Protein AF-A0A7J6Q2I8-F1 (afdb_monomer)

Secondary structure (DSSP, 8-state):
-EEEEEGGG--HHHHHHHHHHHHHHS-BTT---SS--HHHHHHHHHHHHHH---HHHHHH--HHHHHTTT--BSTT-EEEEEE-TT-EEEEEEE--SHHHHHHHHHHHHHHHHHHHTS-GGGT----TTSHHHHHHHHHHHHHHHHHHHHHHHHHHHHHHHHHHHHS----GGG-----SEEEEEEEEEEE-TTT--EEEEEEEEEEESEEE--TT-EEEEE--TTT-EEEEEE---TTTTTEEE-SS-BSS-HHHHHHH--HHHHHHHTTTSB--GGGHHHHGGGSGGGB--HHHHHHTTTTTEEEEEEEEEEEEEE--

pLDDT: mean 95.31, std 2.9, range [80.12, 98.44]

InterPro domains:
  IPR001233 RNA-splicing ligase, RtcB [PF01139] (60-319)
  IPR036025 tRNA-splicing ligase RtcB-like superfamily [G3DSA:3.90.1860.10] (9-320)
  IPR036025 tRNA-splicing ligase RtcB-like superfamily [SSF103365] (14-319)
  IPR052915 RNA-splicing ligase RtcB-like [PTHR43749] (60-319)

Radius of gyration: 20.5 Å; Cα contacts (8 Å, |Δi|>4): 616; chains: 1; bounding box: 48×42×61 Å

Structure (mmCIF, N/CA/C/O backbone):
data_AF-A0A7J6Q2I8-F1
#
_entry.id   AF-A0A7J6Q2I8-F1
#
loop_
_atom_site.group_PDB
_atom_site.id
_atom_site.type_symbol
_atom_site.label_atom_id
_atom_site.label_alt_id
_atom_site.label_comp_id
_atom_site.label_asym_id
_atom_site.label_entity_id
_atom_site.label_seq_id
_atom_site.pdbx_PDB_ins_code
_atom_site.Cartn_x
_atom_site.Cartn_y
_atom_site.Cartn_z
_atom_site.occupancy
_atom_site.B_iso_or_equiv
_atom_site.auth_seq_id
_atom_site.auth_comp_id
_atom_site.auth_asym_id
_atom_site.auth_atom_id
_atom_site.pdbx_PDB_model_num
ATOM 1 N N . GLN A 1 1 ? -7.692 -11.257 10.231 1.00 93.88 1 GLN A N 1
ATOM 2 C CA . GLN A 1 1 ? -8.842 -11.285 11.157 1.00 93.88 1 GLN A CA 1
ATOM 3 C C . GLN A 1 1 ? -8.380 -11.305 12.610 1.00 93.88 1 GLN A C 1
ATOM 5 O O . GLN A 1 1 ? -7.272 -11.757 12.880 1.00 93.88 1 GLN A O 1
ATOM 10 N N . VAL A 1 2 ? -9.211 -10.818 13.537 1.00 95.31 2 VAL A N 1
ATOM 11 C CA . VAL A 1 2 ? -9.017 -10.873 14.997 1.00 95.31 2 VAL A CA 1
ATOM 12 C C . VAL A 1 2 ? -10.061 -11.815 15.603 1.00 95.31 2 VAL A C 1
ATOM 14 O O . VAL A 1 2 ? -11.178 -11.376 15.885 1.00 95.31 2 VAL A O 1
ATOM 17 N N . PRO A 1 3 ? -9.737 -13.110 15.793 1.00 93.56 3 PRO A N 1
ATOM 18 C CA . PRO A 1 3 ? -10.702 -14.096 16.261 1.00 93.56 3 PRO A CA 1
ATOM 19 C C . PRO A 1 3 ? -11.383 -13.700 17.572 1.00 93.56 3 PRO A C 1
ATOM 21 O O . PRO A 1 3 ? -10.761 -13.196 18.511 1.00 93.56 3 PRO A O 1
ATOM 24 N N . GLY A 1 4 ? -12.692 -13.940 17.630 1.00 90.38 4 GLY A N 1
ATOM 25 C CA . GLY A 1 4 ? -13.530 -13.638 18.786 1.00 90.38 4 GLY A CA 1
ATOM 26 C C . GLY A 1 4 ? -13.845 -12.154 18.978 1.00 90.38 4 GLY A C 1
ATOM 27 O O . GLY A 1 4 ? -14.585 -11.832 19.906 1.00 90.38 4 GLY A O 1
ATOM 28 N N . LEU A 1 5 ? -13.307 -11.237 18.168 1.00 93.56 5 LEU A N 1
ATOM 29 C CA . LEU A 1 5 ? -13.718 -9.834 18.142 1.00 93.56 5 LEU A CA 1
ATOM 30 C C . LEU A 1 5 ? -14.691 -9.625 16.977 1.00 93.56 5 LEU A C 1
ATOM 32 O O . LEU A 1 5 ? -14.349 -9.929 15.837 1.00 93.56 5 LEU A O 1
ATOM 36 N N . THR A 1 6 ? -15.883 -9.105 17.268 1.00 94.88 6 THR A N 1
ATOM 37 C CA . THR A 1 6 ? -16.914 -8.809 16.263 1.00 94.88 6 THR A CA 1
ATOM 38 C C . THR A 1 6 ? -17.325 -7.348 16.335 1.00 94.88 6 THR A C 1
ATOM 40 O O . THR A 1 6 ? -17.172 -6.723 17.389 1.00 94.88 6 THR A O 1
ATOM 43 N N . ARG A 1 7 ? -17.887 -6.805 15.251 1.00 92.81 7 ARG A N 1
ATOM 44 C CA . ARG A 1 7 ? -18.401 -5.424 15.210 1.00 92.81 7 ARG A CA 1
ATOM 45 C C . ARG A 1 7 ? -19.339 -5.104 16.372 1.00 92.81 7 ARG A C 1
ATOM 47 O O . ARG A 1 7 ? -19.180 -4.069 17.008 1.00 92.81 7 ARG A O 1
ATOM 54 N N . LEU A 1 8 ? -20.286 -5.996 16.676 1.00 86.69 8 LEU A N 1
ATOM 55 C CA . LEU A 1 8 ? -21.265 -5.809 17.757 1.00 86.69 8 LEU A CA 1
ATOM 56 C C . LEU A 1 8 ? -20.608 -5.666 19.139 1.00 86.69 8 LEU A C 1
ATOM 58 O O . LEU A 1 8 ? -21.187 -5.067 20.041 1.00 86.69 8 LEU A O 1
ATOM 62 N N . GLY A 1 9 ? -19.398 -6.206 19.308 1.00 80.12 9 GLY A N 1
ATOM 63 C CA . GLY A 1 9 ? -18.610 -6.075 20.531 1.00 80.12 9 GLY A CA 1
ATOM 64 C C . GLY A 1 9 ? -17.787 -4.786 20.626 1.00 80.12 9 GLY A C 1
ATOM 65 O O . GLY A 1 9 ? -17.113 -4.590 21.637 1.00 80.12 9 GLY A O 1
ATOM 66 N N . LEU A 1 10 ? -17.798 -3.926 19.602 1.00 91.75 10 LEU A N 1
ATOM 67 C CA . LEU A 1 10 ? -17.003 -2.700 19.550 1.00 91.75 10 LEU A CA 1
ATOM 68 C C . LEU A 1 10 ? -17.882 -1.462 19.730 1.00 91.75 10 LEU A C 1
ATOM 70 O O . LEU A 1 10 ? -18.670 -1.106 18.858 1.00 91.75 10 LEU A O 1
ATOM 74 N N . SER A 1 11 ? -17.713 -0.768 20.855 1.00 94.25 11 SER A N 1
ATOM 75 C CA . SER A 1 11 ? -18.360 0.526 21.078 1.00 94.25 11 SER A CA 1
ATOM 76 C C . SER A 1 11 ? -17.640 1.654 20.338 1.00 94.25 11 SER A C 1
ATOM 78 O O . SER A 1 11 ? -16.436 1.593 20.085 1.00 94.25 11 SER A O 1
ATOM 80 N N . GLU A 1 12 ? -18.347 2.750 20.068 1.00 94.19 12 GLU A N 1
ATOM 81 C CA . GLU A 1 12 ? -17.731 3.967 19.527 1.00 94.19 12 GLU A CA 1
ATOM 82 C C . GLU A 1 12 ? -16.600 4.484 20.433 1.00 94.19 12 GLU A C 1
ATOM 84 O O . GLU A 1 12 ? -15.529 4.853 19.957 1.00 94.19 12 GLU A O 1
ATOM 89 N N . THR A 1 13 ? -16.773 4.410 21.758 1.00 95.50 13 THR A N 1
ATOM 90 C CA . THR A 1 13 ? -15.729 4.772 22.730 1.00 95.50 13 THR A CA 1
ATOM 91 C C . THR A 1 13 ? -14.457 3.941 22.556 1.00 95.50 13 THR A C 1
ATOM 93 O O . THR A 1 13 ? -13.353 4.474 22.682 1.00 95.50 13 THR A O 1
ATOM 96 N N . PHE A 1 14 ? -14.588 2.644 22.256 1.00 96.06 14 PHE A N 1
ATOM 97 C CA . PHE A 1 14 ? -13.442 1.797 21.934 1.00 96.06 14 PHE A CA 1
ATOM 98 C C . PHE A 1 14 ? -12.737 2.287 20.666 1.00 96.06 14 PHE A C 1
ATOM 100 O O . PHE A 1 14 ? -11.519 2.466 20.685 1.00 96.06 14 PHE A O 1
ATOM 107 N N . LEU A 1 15 ? -13.494 2.546 19.596 1.00 97.69 15 LEU A N 1
ATOM 108 C CA . LEU A 1 15 ? -12.952 2.984 18.308 1.00 97.69 15 LEU A CA 1
ATOM 109 C C . LEU A 1 15 ? -12.214 4.325 18.434 1.00 97.69 15 LEU A C 1
ATOM 111 O O . LEU A 1 15 ? -11.093 4.454 17.950 1.00 97.69 15 LEU A O 1
ATOM 115 N N . VAL A 1 16 ? -12.786 5.295 19.156 1.00 97.38 16 VAL A N 1
ATOM 116 C CA . VAL A 1 16 ? -12.155 6.600 19.425 1.00 97.38 16 VAL A CA 1
ATOM 117 C C . VAL A 1 16 ? -10.863 6.438 20.225 1.00 97.38 16 VAL A C 1
ATOM 119 O O . VAL A 1 16 ? -9.849 7.060 19.901 1.00 97.38 16 VAL A O 1
ATOM 122 N N . LYS A 1 17 ? -10.865 5.578 21.251 1.00 97.56 17 LYS A N 1
ATOM 123 C CA . LYS A 1 17 ? -9.671 5.318 22.065 1.00 97.56 17 LYS A CA 1
ATOM 124 C C . LYS A 1 17 ? -8.566 4.646 21.248 1.00 97.56 17 LYS A C 1
ATOM 126 O O . LYS A 1 17 ? -7.414 5.063 21.344 1.00 97.56 17 LYS A O 1
ATOM 131 N N . LEU A 1 18 ? -8.916 3.646 20.441 1.00 98.19 18 LEU A N 1
ATOM 132 C CA . LEU A 1 18 ? -7.986 2.962 19.545 1.00 98.19 18 LEU A CA 1
ATOM 133 C C . LEU A 1 18 ? -7.397 3.939 18.525 1.00 98.19 18 LEU A C 1
ATOM 135 O O . LEU A 1 18 ? -6.178 4.031 18.410 1.00 98.19 18 LEU A O 1
ATOM 139 N N . HIS A 1 19 ? -8.241 4.725 17.852 1.00 97.75 19 HIS A N 1
ATOM 140 C CA . HIS A 1 19 ? -7.802 5.755 16.914 1.00 97.75 19 HIS A CA 1
ATOM 141 C C . HIS A 1 19 ? -6.816 6.730 17.576 1.00 97.75 19 HIS A C 1
ATOM 143 O O . HIS A 1 19 ? -5.728 6.968 17.053 1.00 97.75 19 HIS A O 1
ATOM 149 N N . GLY A 1 20 ? -7.156 7.250 18.761 1.00 96.81 20 GLY A N 1
ATOM 150 C CA . GLY A 1 20 ? -6.290 8.154 19.520 1.00 96.81 20 GLY A CA 1
ATOM 151 C C . GLY A 1 20 ? -4.931 7.540 19.876 1.00 96.81 20 GLY A C 1
ATOM 152 O O . GLY A 1 20 ? -3.906 8.200 19.714 1.00 96.81 20 GLY A O 1
ATOM 153 N N . GLN A 1 21 ? -4.900 6.270 20.295 1.00 97.62 21 GLN A N 1
ATOM 154 C CA . GLN A 1 21 ? -3.646 5.551 20.552 1.00 97.62 21 GLN A CA 1
ATOM 155 C C . GLN A 1 21 ? -2.800 5.410 19.281 1.00 97.62 21 GLN A C 1
ATOM 157 O O . GLN A 1 21 ? -1.597 5.661 19.318 1.00 97.62 21 GLN A O 1
ATOM 162 N N . LEU A 1 22 ? -3.412 5.052 18.147 1.00 97.94 22 LEU A N 1
ATOM 163 C CA . LEU A 1 22 ? -2.693 4.884 16.881 1.00 97.94 22 LEU A CA 1
ATOM 164 C C . LEU A 1 22 ? -2.094 6.196 16.375 1.00 97.94 22 LEU A C 1
ATOM 166 O O . LEU A 1 22 ? -0.932 6.207 15.976 1.00 97.94 22 LEU A O 1
ATOM 170 N N . VAL A 1 23 ? -2.836 7.303 16.458 1.00 95.62 23 VAL A N 1
ATOM 171 C CA . VAL A 1 23 ? -2.337 8.640 16.091 1.00 95.62 23 VAL A CA 1
ATOM 172 C C . VAL A 1 23 ? -1.120 9.043 16.926 1.00 95.62 23 VAL A C 1
ATOM 174 O O . VAL A 1 23 ? -0.198 9.669 16.406 1.00 95.62 23 VAL A O 1
ATOM 177 N N . GLN A 1 24 ? -1.078 8.660 18.203 1.00 95.19 24 GLN A N 1
ATOM 178 C CA . GLN A 1 24 ? 0.061 8.953 19.075 1.00 95.19 24 GLN A CA 1
ATOM 179 C C . GLN A 1 24 ? 1.293 8.099 18.759 1.00 95.19 24 GLN A C 1
ATOM 181 O O . GLN A 1 24 ? 2.414 8.601 18.840 1.00 95.19 24 GLN A O 1
ATOM 186 N N . ILE A 1 25 ? 1.108 6.819 18.422 1.00 96.88 25 ILE A N 1
ATOM 187 C CA . ILE A 1 25 ? 2.225 5.870 18.274 1.00 96.88 25 ILE A CA 1
ATOM 188 C C . ILE A 1 25 ? 2.679 5.665 16.822 1.00 96.88 25 ILE A C 1
ATOM 190 O O . ILE A 1 25 ? 3.759 5.118 16.611 1.00 96.88 25 ILE A O 1
ATOM 194 N N . ILE A 1 26 ? 1.894 6.081 15.822 1.00 97.94 26 ILE A N 1
ATOM 195 C CA . ILE A 1 26 ? 2.220 5.945 14.394 1.00 97.94 26 ILE A CA 1
ATOM 196 C C . ILE A 1 26 ? 2.255 7.332 13.736 1.00 97.94 26 ILE A C 1
ATOM 198 O O . ILE A 1 26 ? 1.221 7.854 13.319 1.00 97.94 26 ILE A O 1
ATOM 202 N N . PRO A 1 27 ? 3.447 7.929 13.565 1.00 97.50 27 PRO A N 1
ATOM 203 C CA . PRO A 1 27 ? 3.584 9.213 12.889 1.00 97.50 27 PRO A CA 1
ATOM 204 C C . PRO A 1 27 ? 3.063 9.193 11.441 1.00 97.50 27 PRO A C 1
ATOM 206 O O . PRO A 1 27 ? 3.312 8.248 10.681 1.00 97.50 27 PRO A O 1
ATOM 209 N N . THR A 1 28 ? 2.405 10.279 11.030 1.00 95.81 28 THR A N 1
ATOM 210 C CA . THR A 1 28 ? 1.846 10.476 9.680 1.00 95.81 28 THR A CA 1
ATOM 211 C C . THR A 1 28 ? 2.614 11.521 8.862 1.00 95.81 28 THR A C 1
ATOM 213 O O . THR A 1 28 ? 3.565 12.153 9.332 1.00 95.81 28 THR A O 1
ATOM 216 N N . GLY A 1 29 ? 2.245 11.671 7.590 1.00 92.62 29 GLY A N 1
ATOM 217 C CA . GLY A 1 29 ? 2.734 12.741 6.726 1.00 92.62 29 GLY A CA 1
ATOM 218 C C . GLY A 1 29 ? 4.237 12.667 6.475 1.00 92.62 29 GLY A C 1
ATOM 219 O O . GLY A 1 29 ? 4.770 11.644 6.025 1.00 92.62 29 GLY A O 1
ATOM 220 N N . PHE A 1 30 ? 4.926 13.772 6.754 1.00 92.12 30 PHE A N 1
ATOM 221 C CA . PHE A 1 30 ? 6.384 13.894 6.639 1.00 92.12 30 PHE A CA 1
ATOM 222 C C . PHE A 1 30 ? 7.128 13.623 7.953 1.00 92.12 30 PHE A C 1
ATOM 224 O O . PHE A 1 30 ? 8.366 13.691 7.975 1.00 92.12 30 PHE A O 1
ATOM 231 N N . ASN A 1 31 ? 6.399 13.308 9.026 1.00 95.50 31 ASN A N 1
ATOM 232 C CA . ASN A 1 31 ? 6.970 13.097 10.348 1.00 95.50 31 ASN A CA 1
ATOM 233 C C . ASN A 1 31 ? 7.763 11.783 10.424 1.00 95.50 31 ASN A C 1
ATOM 235 O O . ASN A 1 31 ? 7.817 10.972 9.489 1.00 95.50 31 ASN A O 1
ATOM 239 N N . SER A 1 32 ? 8.441 11.614 11.551 1.00 97.06 32 SER A N 1
ATOM 240 C CA . SER A 1 32 ? 9.167 10.412 11.938 1.00 97.06 32 SER A CA 1
ATOM 241 C C . SER A 1 32 ? 9.027 10.216 13.441 1.00 97.06 32 SER A C 1
ATOM 243 O O . SER A 1 32 ? 8.675 11.159 14.148 1.00 97.06 32 SER A O 1
ATOM 245 N N . HIS A 1 33 ? 9.372 9.032 13.938 1.00 97.62 33 HIS A N 1
ATOM 246 C CA . HIS A 1 33 ? 9.575 8.833 15.371 1.00 97.62 33 HIS A CA 1
ATOM 247 C C . HIS A 1 33 ? 10.639 9.807 15.894 1.00 97.62 33 HIS A C 1
ATOM 249 O O . HIS A 1 33 ? 11.546 10.201 15.151 1.00 97.62 33 HIS A O 1
ATOM 255 N N . GLU A 1 34 ? 10.551 10.209 17.163 1.00 95.88 34 GLU A N 1
ATOM 256 C CA . GLU A 1 34 ? 11.534 11.127 17.758 1.00 95.88 34 GLU A CA 1
ATOM 257 C C . GLU A 1 34 ? 12.937 10.507 17.779 1.00 95.88 34 GLU A C 1
ATOM 259 O O . GLU A 1 34 ? 13.933 11.165 17.457 1.00 95.88 34 GLU A O 1
ATOM 264 N N . LYS A 1 35 ? 13.014 9.211 18.098 1.00 96.25 35 LYS A N 1
ATOM 265 C CA . LYS A 1 35 ? 14.250 8.427 18.185 1.00 96.25 35 LYS A CA 1
ATOM 266 C C . LYS A 1 35 ? 14.079 7.092 17.470 1.00 96.25 35 LYS A C 1
ATOM 268 O O . LYS A 1 35 ? 12.995 6.521 17.472 1.00 96.25 35 LYS A O 1
ATOM 273 N N . ALA A 1 36 ? 15.157 6.587 16.875 1.00 96.75 36 ALA A N 1
ATOM 274 C CA . ALA A 1 36 ? 15.168 5.240 16.318 1.00 96.75 36 ALA A CA 1
ATOM 275 C C . ALA A 1 36 ? 15.395 4.221 17.438 1.00 96.75 36 ALA A C 1
ATOM 277 O O . ALA A 1 36 ? 16.386 4.319 18.170 1.00 96.75 36 ALA A O 1
ATOM 278 N N . SER A 1 37 ? 14.493 3.246 17.549 1.00 97.19 37 SER A N 1
ATOM 279 C CA . SER A 1 37 ? 14.629 2.150 18.509 1.00 97.19 37 SER A CA 1
ATOM 280 C C . SER A 1 37 ? 15.744 1.174 18.092 1.00 97.19 37 SER A C 1
ATOM 282 O O . SER A 1 37 ? 16.118 1.133 16.909 1.00 97.19 37 SER A O 1
ATOM 284 N N . PRO A 1 38 ? 16.289 0.365 19.021 1.00 98.06 38 PRO A N 1
ATOM 285 C CA . PRO A 1 38 ? 17.229 -0.704 18.681 1.00 98.06 38 PRO A CA 1
ATOM 286 C C . PRO A 1 38 ? 16.691 -1.653 17.601 1.00 98.06 38 PRO A C 1
ATOM 288 O O . PRO A 1 38 ? 17.431 -2.041 16.698 1.00 98.06 38 PRO A O 1
ATOM 291 N N . GLU A 1 39 ? 15.395 -1.968 17.635 1.00 97.88 39 GLU A N 1
ATOM 292 C CA . GLU A 1 39 ? 14.724 -2.829 16.659 1.00 97.88 39 GLU A CA 1
ATOM 293 C C . GLU A 1 39 ? 14.704 -2.189 15.269 1.00 97.88 39 GLU A C 1
ATOM 295 O O . GLU A 1 39 ? 15.014 -2.868 14.290 1.00 97.88 39 GLU A O 1
ATOM 300 N N . MET A 1 40 ? 14.397 -0.889 15.166 1.00 98.31 40 MET A N 1
ATOM 301 C CA . MET A 1 40 ? 14.418 -0.158 13.890 1.00 98.31 40 MET A CA 1
ATOM 302 C C . MET A 1 40 ? 15.829 -0.108 13.299 1.00 98.31 40 MET A C 1
ATOM 304 O O . MET A 1 40 ? 16.017 -0.312 12.099 1.00 98.31 40 MET A O 1
ATOM 308 N N . ARG A 1 41 ? 16.843 0.124 14.143 1.00 98.31 41 ARG A N 1
ATOM 309 C CA . ARG A 1 41 ? 18.253 0.093 13.721 1.00 98.31 41 ARG A CA 1
ATOM 310 C C . ARG A 1 41 ? 18.662 -1.293 13.245 1.00 98.31 41 ARG A C 1
ATOM 312 O O . ARG A 1 41 ? 19.289 -1.413 12.197 1.00 98.31 41 ARG A O 1
ATOM 319 N N . GLY A 1 42 ? 18.276 -2.327 13.989 1.00 98.31 42 GLY A N 1
ATOM 320 C CA . GLY A 1 42 ? 18.510 -3.717 13.618 1.00 98.31 42 GLY A CA 1
ATOM 321 C C . GLY A 1 42 ? 17.834 -4.084 12.298 1.00 98.31 42 GLY A C 1
ATOM 322 O O . GLY A 1 42 ? 18.460 -4.721 11.458 1.00 98.31 42 GLY A O 1
ATOM 323 N N . ALA A 1 43 ? 16.593 -3.639 12.081 1.00 98.19 43 ALA A N 1
ATOM 324 C CA . ALA A 1 43 ? 15.874 -3.836 10.826 1.00 98.19 43 ALA A CA 1
ATOM 325 C C . ALA A 1 43 ? 16.579 -3.149 9.653 1.00 98.19 43 ALA A C 1
ATOM 327 O O . ALA A 1 43 ? 16.861 -3.804 8.655 1.00 98.19 43 ALA A O 1
ATOM 328 N N . MET A 1 44 ? 16.952 -1.872 9.790 1.00 98.06 44 MET A N 1
ATOM 329 C CA . MET A 1 44 ? 17.706 -1.167 8.748 1.00 98.06 44 MET A CA 1
ATOM 330 C C . MET A 1 44 ? 19.040 -1.857 8.436 1.00 98.06 44 MET A C 1
ATOM 332 O O . MET A 1 44 ? 19.392 -2.008 7.270 1.00 98.06 44 MET A O 1
ATOM 336 N N . LYS A 1 45 ? 19.775 -2.301 9.464 1.00 98.06 45 LYS A N 1
ATOM 337 C CA . LYS A 1 45 ? 21.039 -3.024 9.283 1.00 98.06 45 LYS A CA 1
ATOM 338 C C . LYS A 1 45 ? 20.836 -4.305 8.466 1.00 98.06 45 LYS A C 1
ATOM 340 O O . LYS A 1 45 ? 21.523 -4.475 7.465 1.00 98.06 45 LYS A O 1
ATOM 345 N N . ARG A 1 46 ? 19.857 -5.143 8.834 1.00 98.19 46 ARG A N 1
ATOM 346 C CA . ARG A 1 46 ? 19.521 -6.362 8.076 1.00 98.19 46 ARG A CA 1
ATOM 347 C C . ARG A 1 46 ? 19.138 -6.049 6.634 1.00 98.19 46 ARG A C 1
ATOM 349 O O . ARG A 1 46 ? 19.676 -6.664 5.727 1.00 98.19 46 ARG A O 1
ATOM 356 N N . LEU A 1 47 ? 18.288 -5.043 6.410 1.00 97.75 47 LEU A N 1
ATOM 357 C CA . LEU A 1 47 ? 17.885 -4.634 5.060 1.00 97.75 47 LEU A CA 1
ATOM 358 C C . LEU A 1 47 ? 19.091 -4.252 4.187 1.00 97.75 47 LEU A C 1
ATOM 360 O O . LEU A 1 47 ? 19.153 -4.622 3.018 1.00 97.75 47 LEU A O 1
ATOM 364 N N . LEU A 1 48 ? 20.053 -3.516 4.747 1.00 97.44 48 LEU A N 1
ATOM 365 C CA . LEU A 1 48 ? 21.272 -3.107 4.046 1.00 97.44 48 LEU A CA 1
ATOM 366 C C . LEU A 1 48 ? 22.210 -4.280 3.730 1.00 97.44 48 LEU A C 1
ATOM 368 O O . LEU A 1 48 ? 22.882 -4.249 2.696 1.00 97.44 48 LEU A O 1
ATOM 372 N N . GLU A 1 49 ? 22.277 -5.270 4.621 1.00 96.56 49 GLU A N 1
ATOM 373 C CA . GLU A 1 49 ? 23.107 -6.470 4.480 1.00 96.56 49 GLU A CA 1
ATOM 374 C C . GLU A 1 49 ? 22.491 -7.465 3.485 1.00 96.56 49 GLU A C 1
ATOM 376 O O . GLU A 1 49 ? 23.167 -7.894 2.554 1.00 96.56 49 GLU A O 1
ATOM 381 N N . GLU A 1 50 ? 21.204 -7.781 3.638 1.00 96.94 50 GLU A N 1
ATOM 382 C CA . GLU A 1 50 ? 20.492 -8.791 2.845 1.00 96.94 50 GLU A CA 1
ATOM 383 C C . GLU A 1 50 ? 20.228 -8.331 1.406 1.00 96.94 50 GLU A C 1
ATOM 385 O O . GLU A 1 50 ? 20.401 -9.107 0.468 1.00 96.94 50 GLU A O 1
ATOM 390 N N . HIS A 1 51 ? 19.835 -7.067 1.209 1.00 96.19 51 HIS A N 1
ATOM 391 C CA . HIS A 1 51 ? 19.487 -6.555 -0.123 1.00 96.19 51 HIS A CA 1
ATOM 392 C C . HIS A 1 51 ? 20.634 -5.834 -0.830 1.00 96.19 51 HIS A C 1
ATOM 394 O O . HIS A 1 51 ? 20.520 -5.563 -2.024 1.00 96.19 51 HIS A O 1
ATOM 400 N N . ASN A 1 52 ? 21.727 -5.528 -0.118 1.00 96.50 52 ASN A N 1
ATOM 401 C CA . ASN A 1 52 ? 22.949 -4.931 -0.665 1.00 96.50 52 ASN A CA 1
ATOM 402 C C . ASN A 1 52 ? 22.683 -3.814 -1.709 1.00 96.50 52 ASN A C 1
ATOM 404 O O . ASN A 1 52 ? 23.132 -3.932 -2.855 1.00 96.50 52 ASN A O 1
ATOM 408 N N . PRO A 1 53 ? 21.934 -2.748 -1.350 1.00 97.44 53 PRO A N 1
ATOM 409 C CA . PRO A 1 53 ? 21.604 -1.677 -2.286 1.00 97.44 53 PRO A CA 1
ATOM 410 C C . PRO A 1 53 ? 22.860 -0.944 -2.773 1.00 97.44 53 PRO A C 1
ATOM 412 O O . PRO A 1 53 ? 23.921 -0.985 -2.136 1.00 97.44 53 PRO A O 1
ATOM 415 N N . THR A 1 54 ? 22.736 -0.239 -3.895 1.00 98.12 54 THR A N 1
ATOM 416 C CA . THR A 1 54 ? 23.837 0.508 -4.507 1.00 98.12 54 THR A CA 1
ATOM 417 C C . THR A 1 54 ? 24.334 1.639 -3.601 1.00 98.12 54 THR A C 1
ATOM 419 O O . THR A 1 54 ? 23.696 2.039 -2.620 1.00 98.12 54 THR A O 1
ATOM 422 N N . ALA A 1 55 ? 25.491 2.212 -3.949 1.00 96.25 55 ALA A N 1
ATOM 423 C CA . ALA A 1 55 ? 26.019 3.389 -3.262 1.00 96.25 55 ALA A CA 1
ATOM 424 C C . ALA A 1 55 ? 25.041 4.578 -3.298 1.00 96.25 55 ALA A C 1
ATOM 426 O O . ALA A 1 55 ? 24.981 5.339 -2.333 1.00 96.25 55 ALA A O 1
ATOM 427 N N . HIS A 1 56 ? 24.247 4.711 -4.368 1.00 93.56 56 HIS A N 1
ATOM 428 C CA . 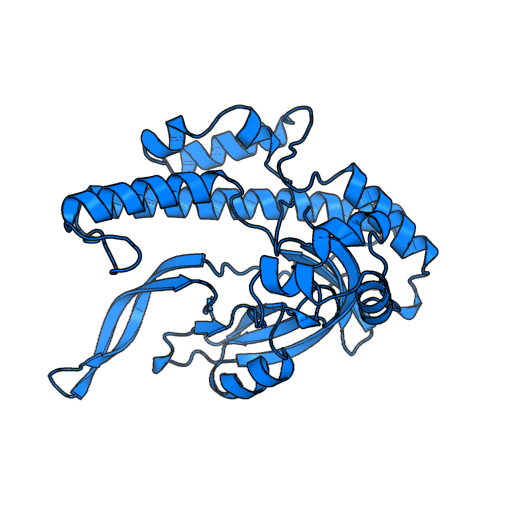HIS A 1 56 ? 23.240 5.759 -4.470 1.00 93.56 56 HIS A CA 1
ATOM 429 C C . HIS A 1 56 ? 22.165 5.599 -3.389 1.00 93.56 56 HIS A C 1
ATOM 431 O O . HIS A 1 56 ? 21.994 6.495 -2.561 1.00 93.56 56 HIS A O 1
ATOM 437 N N . ALA A 1 57 ? 21.489 4.447 -3.337 1.00 94.25 57 ALA A N 1
ATOM 438 C CA . ALA A 1 57 ? 20.451 4.198 -2.340 1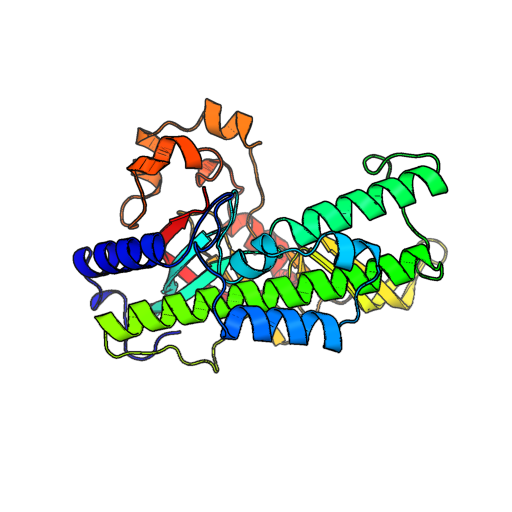.00 94.25 57 ALA A CA 1
ATOM 439 C C . ALA A 1 57 ? 21.003 4.234 -0.905 1.00 94.25 57 ALA A C 1
ATOM 441 O O . ALA A 1 57 ? 20.366 4.803 -0.019 1.00 94.25 57 ALA A O 1
ATOM 442 N N . ARG A 1 58 ? 22.224 3.731 -0.671 1.00 95.75 58 ARG A N 1
ATOM 443 C CA . ARG A 1 58 ? 22.914 3.884 0.623 1.00 95.75 58 ARG A CA 1
ATOM 444 C C . ARG A 1 58 ? 23.126 5.344 1.009 1.00 95.75 58 ARG A C 1
ATOM 446 O O . ARG A 1 58 ? 22.900 5.690 2.162 1.00 95.75 58 ARG A O 1
ATOM 453 N N . GLY A 1 59 ? 23.511 6.192 0.056 1.00 94.25 59 GLY A N 1
ATOM 454 C CA . GLY A 1 59 ? 23.705 7.627 0.271 1.00 94.25 59 GLY A CA 1
ATOM 455 C C . GLY A 1 59 ? 22.416 8.389 0.596 1.00 94.25 59 GLY A C 1
ATOM 456 O O . GLY A 1 59 ? 22.474 9.434 1.239 1.00 94.25 59 GLY A O 1
ATOM 457 N N . VAL A 1 60 ? 21.249 7.865 0.201 1.00 91.94 60 VAL A N 1
ATOM 458 C CA . VAL A 1 60 ? 19.940 8.417 0.596 1.00 91.94 60 VAL A CA 1
ATOM 459 C C . VAL A 1 60 ? 19.630 8.098 2.060 1.00 91.94 60 VAL A C 1
ATOM 461 O O . VAL A 1 60 ? 18.996 8.896 2.752 1.00 91.94 60 VAL A O 1
ATOM 464 N N . ILE A 1 61 ? 20.058 6.937 2.554 1.00 94.94 61 ILE A N 1
ATOM 465 C CA . ILE A 1 61 ? 19.700 6.452 3.887 1.00 94.94 61 ILE A CA 1
ATOM 466 C C . ILE A 1 61 ? 20.456 7.243 4.954 1.00 94.94 61 ILE A C 1
ATOM 468 O O . ILE A 1 61 ? 21.662 7.447 4.908 1.00 94.94 61 ILE A O 1
ATOM 472 N N . GLY A 1 62 ? 19.716 7.663 5.973 1.00 94.19 62 GLY A N 1
ATOM 473 C CA . GLY A 1 62 ? 20.253 8.399 7.106 1.00 94.19 62 GLY A CA 1
ATOM 474 C C . GLY A 1 62 ? 19.379 8.181 8.328 1.00 94.19 62 GLY A C 1
ATOM 475 O O . GLY A 1 62 ? 18.369 7.479 8.263 1.00 94.19 62 GLY A O 1
ATOM 476 N N . GLU A 1 63 ? 19.723 8.825 9.438 1.00 95.81 63 GLU A N 1
ATOM 477 C CA . GLU A 1 63 ? 19.039 8.622 10.720 1.00 95.81 63 GLU A CA 1
ATOM 478 C C . GLU A 1 63 ? 17.519 8.843 10.632 1.00 95.81 63 GLU A C 1
ATOM 480 O O . GLU A 1 63 ? 16.729 8.085 11.195 1.00 95.81 63 GLU A O 1
ATOM 485 N N . ARG A 1 64 ? 17.077 9.842 9.857 1.00 95.62 64 ARG A N 1
ATOM 486 C CA . ARG A 1 64 ? 15.648 10.088 9.611 1.00 95.62 64 ARG A CA 1
ATOM 487 C C . ARG A 1 64 ? 14.945 8.881 8.985 1.00 95.62 64 ARG A C 1
ATOM 489 O O . ARG A 1 64 ? 13.823 8.590 9.373 1.00 95.62 64 ARG A O 1
ATOM 496 N N . HIS A 1 65 ? 15.591 8.180 8.060 1.00 96.00 65 HIS A N 1
ATOM 497 C CA . HIS A 1 65 ? 15.014 7.025 7.373 1.00 96.00 65 HIS A CA 1
ATOM 498 C C . HIS A 1 65 ? 14.853 5.823 8.306 1.00 96.00 65 HIS A C 1
ATOM 500 O O . HIS A 1 65 ? 13.874 5.088 8.195 1.00 96.00 65 HIS A O 1
ATOM 506 N N . VAL A 1 66 ? 15.750 5.668 9.283 1.00 97.81 66 VAL A N 1
ATOM 507 C CA . VAL A 1 66 ? 15.580 4.681 10.359 1.00 97.81 66 VAL A CA 1
ATOM 508 C C . VAL A 1 66 ? 14.375 5.052 11.226 1.00 97.81 66 VAL A C 1
ATOM 510 O O . VAL A 1 66 ? 13.512 4.216 11.464 1.00 97.81 66 VAL A O 1
ATOM 513 N N . ARG A 1 67 ? 14.253 6.330 11.612 1.00 98.06 67 ARG A N 1
ATOM 514 C CA . ARG A 1 67 ? 13.102 6.856 12.375 1.00 98.06 67 ARG A CA 1
ATOM 515 C C . ARG A 1 67 ? 11.779 6.863 11.600 1.00 98.06 67 ARG A C 1
ATOM 517 O O . ARG A 1 67 ? 10.736 7.122 12.190 1.00 98.06 67 ARG A O 1
ATOM 524 N N . GLN A 1 68 ? 11.805 6.641 10.288 1.00 97.38 68 GLN A N 1
ATOM 525 C CA . GLN A 1 68 ? 10.607 6.539 9.451 1.00 97.38 68 GLN A CA 1
ATOM 526 C C . GLN A 1 68 ? 10.112 5.100 9.269 1.00 97.38 68 GLN A C 1
ATOM 528 O O . GLN A 1 68 ? 9.023 4.921 8.722 1.00 97.38 68 GLN A O 1
ATOM 533 N N . ILE A 1 69 ? 10.847 4.094 9.757 1.00 98.25 69 ILE A N 1
ATOM 534 C CA . ILE A 1 69 ? 10.317 2.734 9.888 1.00 98.25 69 ILE A CA 1
ATOM 535 C C . ILE A 1 69 ? 9.167 2.769 10.901 1.00 98.25 69 ILE A C 1
ATOM 537 O O . ILE A 1 69 ? 9.308 3.323 11.988 1.00 98.25 69 ILE A O 1
ATOM 541 N N . GLY A 1 70 ? 8.021 2.195 10.544 1.00 98.06 70 GLY A N 1
ATOM 542 C CA . GLY A 1 70 ? 6.815 2.239 11.363 1.00 98.06 70 GLY A CA 1
ATOM 543 C C . GLY A 1 70 ? 6.057 3.566 11.262 1.00 98.06 70 GLY A C 1
ATOM 544 O O . GLY A 1 70 ? 5.475 3.993 12.254 1.00 98.06 70 GLY A O 1
ATOM 545 N N . THR A 1 71 ? 6.099 4.252 10.113 1.00 98.44 71 THR A N 1
ATOM 546 C CA . THR A 1 71 ? 5.354 5.504 9.880 1.00 98.44 71 THR A CA 1
ATOM 547 C C . THR A 1 71 ? 4.416 5.389 8.687 1.00 98.44 71 THR A C 1
ATOM 549 O O . THR A 1 71 ? 4.739 4.768 7.668 1.00 98.44 71 THR A O 1
ATOM 552 N N . LEU A 1 72 ? 3.250 6.027 8.794 1.00 97.75 72 LEU A N 1
ATOM 553 C CA . LEU A 1 72 ? 2.171 5.856 7.827 1.00 97.75 72 LEU A CA 1
ATOM 554 C C . LEU A 1 72 ? 2.465 6.579 6.517 1.00 97.75 72 LEU A C 1
ATOM 556 O O . LEU A 1 72 ? 2.395 5.998 5.433 1.00 97.75 72 LEU A O 1
ATOM 560 N N . GLY A 1 73 ? 2.853 7.845 6.612 1.00 95.31 73 GLY A N 1
ATOM 561 C CA . GLY A 1 73 ? 2.961 8.726 5.460 1.00 95.31 73 GLY A CA 1
ATOM 562 C C . GLY A 1 73 ? 1.761 9.584 5.189 1.00 95.31 73 GLY A C 1
ATOM 563 O O . GLY A 1 73 ? 0.916 9.733 6.055 1.00 95.31 73 GLY A O 1
ATOM 564 N N . GLY A 1 74 ? 1.768 10.207 4.014 1.00 90.94 74 GLY A N 1
ATOM 565 C CA . GLY A 1 74 ? 0.716 11.097 3.550 1.00 90.94 74 GLY A CA 1
ATOM 566 C C . GLY A 1 74 ? -0.031 10.520 2.351 1.00 90.94 74 GLY A C 1
ATOM 567 O O . GLY A 1 74 ? 0.331 9.472 1.812 1.00 90.94 74 GLY A O 1
ATOM 568 N N . GLY A 1 75 ? -1.028 11.255 1.876 1.00 86.38 75 GLY A N 1
ATOM 569 C CA . GLY A 1 75 ? -1.736 10.936 0.644 1.00 86.38 75 GLY A CA 1
ATOM 570 C C . GLY A 1 75 ? -2.677 9.749 0.804 1.00 86.38 75 GLY A C 1
ATOM 571 O O . GLY A 1 75 ? -3.491 9.742 1.717 1.00 86.38 75 GLY A O 1
ATOM 572 N N . ASN A 1 76 ? -2.604 8.739 -0.070 1.00 88.94 76 ASN A N 1
ATOM 573 C CA . ASN A 1 76 ? -3.563 7.631 -0.029 1.00 88.94 76 ASN A CA 1
ATOM 574 C C . ASN A 1 76 ? -3.229 6.552 1.020 1.00 88.94 76 ASN A C 1
ATOM 576 O O . ASN A 1 76 ? -3.900 5.526 1.059 1.00 88.94 76 ASN A O 1
ATOM 580 N N . HIS A 1 77 ? -2.234 6.776 1.879 1.00 95.06 77 HIS A N 1
ATOM 581 C CA . HIS A 1 77 ? -1.883 5.861 2.964 1.00 95.06 77 HIS A CA 1
ATOM 582 C C . HIS A 1 77 ? -2.870 5.968 4.132 1.00 95.06 77 HIS A C 1
ATOM 584 O O . HIS A 1 77 ? -3.300 7.072 4.474 1.00 95.06 77 HIS A O 1
ATOM 590 N N . PHE A 1 78 ? -3.224 4.838 4.740 1.00 97.00 78 PHE A N 1
ATOM 591 C CA . PHE A 1 78 ? -4.199 4.766 5.833 1.00 97.00 78 PHE A CA 1
ATOM 592 C C . PHE A 1 78 ? -3.989 3.535 6.726 1.00 97.00 78 PHE A C 1
ATOM 594 O O . PHE A 1 78 ? -3.301 2.587 6.341 1.00 97.00 78 PHE A O 1
ATOM 601 N N . ILE A 1 79 ? -4.604 3.555 7.905 1.00 98.12 79 ILE A N 1
ATOM 602 C CA . ILE A 1 79 ? -4.820 2.397 8.779 1.00 98.12 79 ILE A CA 1
ATOM 603 C C . ILE A 1 79 ? -6.319 2.299 9.033 1.00 98.12 79 ILE A C 1
ATOM 605 O O . ILE A 1 79 ? -6.954 3.308 9.334 1.00 98.12 79 ILE A O 1
ATOM 609 N N . GLU A 1 80 ? -6.880 1.102 8.917 1.00 98.06 80 GLU A N 1
ATOM 610 C CA . GLU A 1 80 ? -8.309 0.869 9.082 1.00 98.06 80 GLU A CA 1
ATOM 611 C C . GLU A 1 80 ? -8.592 -0.324 9.991 1.00 98.06 80 GLU A C 1
ATOM 613 O O . GLU A 1 80 ? -7.928 -1.364 9.926 1.00 98.06 80 GLU A O 1
ATOM 618 N N . LEU A 1 81 ? -9.620 -0.161 10.824 1.00 98.19 81 LEU A N 1
ATOM 619 C CA . LEU A 1 81 ? -10.315 -1.265 11.473 1.00 98.19 81 LEU A CA 1
ATOM 620 C C . LEU A 1 81 ? -11.575 -1.542 10.659 1.00 98.19 81 LEU A C 1
ATOM 622 O O . LEU A 1 81 ? -12.400 -0.640 10.508 1.00 98.19 81 LEU A O 1
ATOM 626 N N . LEU A 1 82 ? -11.720 -2.758 10.141 1.00 97.94 82 LEU A N 1
ATOM 627 C CA . LEU A 1 82 ? -12.851 -3.143 9.297 1.00 97.94 82 LEU A CA 1
ATOM 628 C C . LEU A 1 82 ? -13.590 -4.347 9.876 1.00 97.94 82 LEU A C 1
ATOM 630 O O . LEU A 1 82 ? -13.050 -5.052 10.728 1.00 97.94 82 LEU A O 1
ATOM 634 N N . TYR A 1 83 ? -14.798 -4.591 9.381 1.00 97.62 83 TYR A N 1
ATOM 635 C CA . TYR A 1 83 ? -15.536 -5.837 9.577 1.00 97.62 83 TYR A CA 1
ATOM 636 C C . TYR A 1 83 ? -15.949 -6.424 8.226 1.00 97.62 83 TYR A C 1
ATOM 638 O O . TYR A 1 83 ? -16.151 -5.665 7.277 1.00 97.62 83 TYR A O 1
ATOM 646 N N . ASP A 1 84 ? -16.026 -7.750 8.144 1.00 97.12 84 ASP A N 1
ATOM 647 C CA . ASP A 1 84 ? -16.544 -8.468 6.975 1.00 97.12 84 ASP A CA 1
ATOM 648 C C . ASP A 1 84 ? -18.048 -8.772 7.092 1.00 97.12 84 ASP A C 1
ATOM 650 O O . ASP A 1 84 ? -18.712 -8.369 8.050 1.00 97.12 84 ASP A O 1
ATOM 654 N N . GLU A 1 85 ? -18.598 -9.475 6.103 1.00 96.12 85 GLU A N 1
ATOM 655 C CA . GLU A 1 85 ? -19.996 -9.913 6.065 1.00 96.12 85 GLU A CA 1
ATOM 656 C C . GLU A 1 85 ? -20.409 -10.832 7.231 1.00 96.12 85 GLU A C 1
ATOM 658 O O . GLU A 1 85 ? -21.599 -10.947 7.521 1.00 96.12 85 GLU A O 1
ATOM 663 N N . GLU A 1 86 ? -19.445 -11.443 7.928 1.00 95.56 86 GLU A N 1
ATOM 664 C CA . GLU A 1 86 ? -19.657 -12.250 9.136 1.00 95.56 86 GLU A CA 1
ATOM 665 C C . GLU A 1 86 ? -19.409 -11.447 10.426 1.00 95.56 86 GLU A C 1
ATOM 667 O O . GLU A 1 86 ? -19.325 -12.008 11.520 1.00 95.56 86 GLU A O 1
ATOM 672 N N . GLU A 1 87 ? -19.293 -10.119 10.315 1.00 96.31 87 GLU A N 1
ATOM 673 C CA . GLU A 1 87 ? -18.995 -9.189 11.405 1.00 96.31 87 GLU A CA 1
ATOM 674 C C . GLU A 1 87 ? -17.610 -9.405 12.049 1.00 96.31 87 GLU A C 1
ATOM 676 O O . GLU A 1 87 ? -17.330 -8.847 13.119 1.00 96.31 87 GLU A O 1
ATOM 681 N N . SER A 1 88 ? -16.724 -10.182 11.413 1.00 95.62 88 SER A N 1
ATOM 682 C CA . SER A 1 88 ? -15.379 -10.479 11.910 1.00 95.62 88 SER A CA 1
ATOM 683 C C . SER A 1 88 ? -14.434 -9.311 11.670 1.00 95.62 88 SER A C 1
ATOM 685 O O . SER A 1 88 ? -14.413 -8.706 10.602 1.00 95.62 88 SER A O 1
ATOM 687 N N . ILE A 1 89 ? -13.602 -8.994 12.665 1.00 97.75 89 ILE A N 1
ATOM 688 C CA . ILE A 1 89 ? -12.747 -7.804 12.612 1.00 97.75 89 ILE A CA 1
ATOM 689 C C . ILE A 1 89 ? -11.451 -8.038 11.833 1.00 97.75 89 ILE A C 1
ATOM 691 O O . ILE A 1 89 ? -10.715 -8.999 12.072 1.00 97.75 89 ILE A O 1
ATOM 695 N N . TRP A 1 90 ? -11.116 -7.087 10.963 1.00 98.00 90 TRP A N 1
ATOM 696 C CA . TRP A 1 90 ? -9.878 -7.025 10.191 1.00 98.00 90 TRP A CA 1
ATOM 697 C C . TRP A 1 90 ? -9.052 -5.794 10.559 1.00 98.00 90 TRP A C 1
ATOM 699 O O . TRP A 1 90 ? -9.578 -4.699 10.759 1.00 98.00 90 TRP A O 1
ATOM 709 N N . LEU A 1 91 ? -7.733 -5.985 10.611 1.00 98.19 91 LEU A N 1
ATOM 710 C CA . LEU A 1 91 ? -6.757 -4.908 10.742 1.00 98.19 91 LEU A CA 1
ATOM 711 C C . LEU A 1 91 ? -6.115 -4.709 9.372 1.00 98.19 91 LEU A C 1
ATOM 713 O O . LEU A 1 91 ? -5.466 -5.625 8.863 1.00 98.19 91 LEU A O 1
ATOM 717 N N . MET A 1 92 ? -6.287 -3.534 8.779 1.00 97.81 92 MET A N 1
ATOM 718 C CA . MET A 1 92 ? -5.700 -3.207 7.484 1.00 97.81 92 MET A CA 1
ATOM 719 C C . MET A 1 92 ? -4.818 -1.974 7.600 1.00 97.81 92 MET A C 1
ATOM 721 O O . MET A 1 92 ? -5.094 -1.047 8.359 1.00 97.81 92 MET A O 1
ATOM 725 N N . LEU A 1 93 ? -3.751 -1.946 6.810 1.00 97.12 93 LEU A N 1
ATOM 726 C CA . LEU A 1 93 ? -2.998 -0.729 6.574 1.00 97.12 93 LEU A CA 1
ATOM 727 C C . LEU A 1 93 ? -2.515 -0.670 5.135 1.00 97.12 93 LEU A C 1
ATOM 729 O O . LEU A 1 93 ? -2.244 -1.691 4.501 1.00 97.12 93 LEU A O 1
ATOM 733 N N . HIS A 1 94 ? -2.351 0.549 4.649 1.00 96.94 94 HIS A N 1
ATOM 734 C CA . HIS A 1 94 ? -1.841 0.847 3.329 1.00 96.94 94 HIS A CA 1
ATOM 735 C C . HIS A 1 94 ? -0.706 1.864 3.447 1.00 96.94 94 HIS A C 1
ATOM 737 O O . HIS A 1 94 ? -0.914 3.012 3.835 1.00 96.94 94 HIS A O 1
ATOM 743 N N . SER A 1 95 ? 0.518 1.426 3.144 1.00 96.75 95 SER A N 1
ATOM 744 C CA . SER A 1 95 ? 1.715 2.270 3.144 1.00 96.75 95 SER A CA 1
ATOM 745 C C . SER A 1 95 ? 2.827 1.656 2.289 1.00 96.75 95 SER A C 1
ATOM 747 O O . SER A 1 95 ? 2.813 0.464 1.964 1.00 96.75 95 SER A O 1
ATOM 749 N N . GLY A 1 96 ? 3.814 2.480 1.943 1.00 96.06 96 GLY A N 1
ATOM 750 C CA . GLY A 1 96 ? 4.926 2.129 1.065 1.00 96.06 96 GLY A CA 1
ATOM 751 C C . GLY A 1 96 ? 6.305 2.349 1.686 1.00 96.06 96 GLY A C 1
ATOM 752 O O . GLY A 1 96 ? 6.476 2.435 2.902 1.00 96.06 96 GLY A O 1
ATOM 753 N N . SER A 1 97 ? 7.298 2.502 0.812 1.00 96.44 97 SER A N 1
ATOM 754 C CA . SER A 1 97 ? 8.723 2.677 1.127 1.00 96.44 97 SER A CA 1
ATOM 755 C C . SER A 1 97 ? 9.098 4.080 1.626 1.00 96.44 97 SER A C 1
ATOM 757 O O . SER A 1 97 ? 10.269 4.460 1.612 1.00 96.44 97 SER A O 1
ATOM 759 N N . ARG A 1 98 ? 8.100 4.887 2.010 1.00 95.69 98 ARG A N 1
ATOM 760 C CA . ARG A 1 98 ? 8.262 6.301 2.384 1.00 95.69 98 ARG A CA 1
ATOM 761 C C . ARG A 1 98 ? 9.038 7.071 1.297 1.00 95.69 98 ARG A C 1
ATOM 763 O O . ARG A 1 98 ? 8.890 6.778 0.112 1.00 95.69 98 ARG A O 1
ATOM 770 N N . ASN A 1 99 ? 9.831 8.072 1.678 1.00 94.50 99 ASN A N 1
ATOM 771 C CA . ASN A 1 99 ? 10.559 8.903 0.716 1.00 94.50 99 ASN A CA 1
ATOM 772 C C . ASN A 1 99 ? 11.721 8.171 0.020 1.00 94.50 99 ASN A C 1
ATOM 774 O O . ASN A 1 99 ? 12.129 8.605 -1.052 1.00 94.50 99 ASN A O 1
ATOM 778 N N . ILE A 1 100 ? 12.222 7.065 0.587 1.00 95.44 100 ILE A N 1
ATOM 779 C CA . ILE A 1 100 ? 13.354 6.310 0.024 1.00 95.44 100 ILE A CA 1
ATOM 780 C C . ILE A 1 100 ? 13.030 5.888 -1.410 1.00 95.44 100 ILE A C 1
ATOM 782 O O . ILE A 1 100 ? 13.720 6.295 -2.338 1.00 95.44 100 ILE A O 1
ATOM 786 N N . GLY A 1 101 ? 11.908 5.188 -1.606 1.00 95.94 101 GLY A N 1
ATOM 787 C CA . GLY A 1 101 ? 11.504 4.744 -2.944 1.00 95.94 101 GLY A CA 1
ATOM 788 C C . GLY A 1 101 ? 11.224 5.887 -3.922 1.00 95.94 101 GLY A C 1
ATOM 789 O O . GLY A 1 101 ? 11.495 5.742 -5.108 1.00 95.94 101 GLY A O 1
ATOM 790 N N . ASN 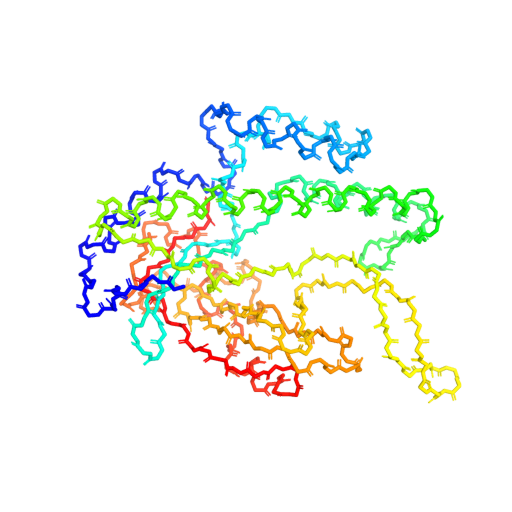A 1 102 ? 10.740 7.040 -3.446 1.00 95.44 102 ASN A N 1
ATOM 791 C CA . ASN A 1 102 ? 10.525 8.204 -4.309 1.00 95.44 102 ASN A CA 1
ATOM 792 C C . ASN A 1 102 ? 11.853 8.794 -4.812 1.00 95.44 102 ASN A C 1
ATOM 794 O O . ASN A 1 102 ? 11.985 9.056 -6.003 1.00 95.44 102 ASN A O 1
ATOM 798 N N . VAL A 1 103 ? 12.840 8.976 -3.929 1.00 96.38 103 VAL A N 1
ATOM 799 C CA . VAL A 1 103 ? 14.163 9.497 -4.317 1.00 96.38 103 VAL A CA 1
ATOM 800 C C . VAL A 1 103 ? 14.885 8.508 -5.233 1.00 96.38 103 VAL A C 1
ATOM 802 O O . VAL A 1 103 ? 15.430 8.919 -6.255 1.00 96.38 103 VAL A O 1
ATOM 805 N N . THR A 1 104 ? 14.815 7.210 -4.924 1.00 96.50 104 THR A N 1
ATOM 806 C CA . THR A 1 104 ? 15.345 6.147 -5.784 1.00 96.50 104 THR A CA 1
ATOM 807 C C . THR A 1 104 ? 14.712 6.193 -7.177 1.00 96.50 104 THR A C 1
ATOM 809 O O . THR A 1 104 ? 15.432 6.237 -8.170 1.00 96.50 104 THR A O 1
ATOM 812 N N . ALA A 1 105 ? 13.380 6.257 -7.278 1.00 95.81 105 ALA A N 1
ATOM 813 C CA . ALA A 1 105 ? 12.697 6.342 -8.570 1.00 95.81 105 ALA A CA 1
ATOM 814 C C . ALA A 1 105 ? 13.113 7.592 -9.365 1.00 95.81 105 ALA A C 1
ATOM 816 O O . ALA A 1 105 ? 13.436 7.484 -10.542 1.00 95.81 105 ALA A O 1
ATOM 817 N N . GLN A 1 106 ? 13.189 8.762 -8.719 1.00 96.94 106 GLN A N 1
ATOM 818 C CA . GLN A 1 106 ? 13.610 10.010 -9.368 1.00 96.94 106 GLN A CA 1
ATOM 819 C C . GLN A 1 106 ? 15.038 9.943 -9.926 1.00 96.94 106 GLN A C 1
ATOM 821 O O . GLN A 1 106 ? 15.311 10.487 -10.998 1.00 96.94 106 GLN A O 1
ATOM 826 N N . TYR A 1 107 ? 15.951 9.279 -9.216 1.00 97.69 107 TYR A N 1
ATOM 827 C CA . TYR A 1 107 ? 17.319 9.086 -9.683 1.00 97.69 107 TYR A CA 1
ATOM 828 C C . TYR A 1 107 ? 17.371 8.255 -10.970 1.00 97.69 107 TYR A C 1
ATOM 830 O O . TYR A 1 107 ? 17.990 8.682 -11.951 1.00 97.69 107 TYR A O 1
ATOM 838 N N . TYR A 1 108 ? 16.682 7.111 -10.990 1.00 97.69 108 TYR A N 1
ATOM 839 C CA . TYR A 1 108 ? 16.659 6.230 -12.158 1.00 97.69 108 TYR A CA 1
ATOM 840 C C . TYR A 1 108 ? 15.839 6.801 -13.320 1.00 97.69 108 TYR A C 1
ATOM 842 O O . TYR A 1 108 ? 16.274 6.664 -14.460 1.00 97.69 108 TYR A O 1
ATOM 850 N N . ASP A 1 109 ? 14.754 7.540 -13.061 1.00 97.00 109 ASP A N 1
ATOM 851 C CA . ASP A 1 109 ? 14.040 8.321 -14.084 1.00 97.00 109 ASP A CA 1
ATOM 852 C C . ASP A 1 109 ? 14.992 9.320 -14.767 1.00 97.00 109 ASP A C 1
ATOM 854 O O . ASP A 1 109 ? 15.015 9.446 -15.992 1.00 97.00 109 ASP A O 1
ATOM 858 N N . GLY A 1 110 ? 15.821 10.018 -13.983 1.00 97.31 110 GLY A N 1
ATOM 859 C CA . GLY A 1 110 ? 16.809 10.959 -14.509 1.00 97.31 110 GLY A CA 1
ATOM 860 C C . GLY A 1 110 ? 17.926 10.283 -15.311 1.00 97.31 110 GLY A C 1
ATOM 861 O O . GLY A 1 110 ? 18.388 10.838 -16.308 1.00 97.31 110 GLY A O 1
ATOM 862 N N . LEU A 1 111 ? 18.369 9.092 -14.897 1.00 97.56 111 LEU A N 1
ATOM 863 C CA . LEU A 1 111 ? 19.328 8.287 -15.662 1.00 97.56 111 LEU A CA 1
ATOM 864 C C . LEU A 1 111 ? 18.730 7.808 -16.984 1.00 97.56 111 LEU A C 1
ATOM 866 O O . LEU A 1 111 ? 19.353 7.996 -18.029 1.00 97.56 111 LEU A O 1
ATOM 870 N N . ALA A 1 112 ? 17.521 7.250 -16.938 1.00 98.00 112 ALA A N 1
ATOM 871 C CA . ALA A 1 112 ? 16.783 6.792 -18.106 1.00 98.00 112 ALA A CA 1
ATOM 872 C C . ALA A 1 112 ? 16.606 7.928 -19.116 1.00 98.00 112 ALA A C 1
ATOM 874 O O . ALA A 1 112 ? 16.902 7.762 -20.299 1.00 98.00 112 ALA A O 1
ATOM 875 N N . ALA A 1 113 ? 16.205 9.112 -18.641 1.00 97.94 113 ALA A N 1
ATOM 876 C CA . ALA A 1 113 ? 16.015 10.285 -19.483 1.00 97.94 113 ALA A CA 1
ATOM 877 C C . ALA A 1 113 ? 17.306 10.714 -20.198 1.00 97.94 113 ALA A C 1
ATOM 879 O O . ALA A 1 113 ? 17.296 10.991 -21.396 1.00 97.94 113 ALA A O 1
ATOM 880 N N . ARG A 1 114 ? 18.445 10.709 -19.490 1.00 97.44 114 ARG A N 1
ATOM 881 C CA . ARG A 1 114 ? 19.751 11.026 -20.092 1.00 97.44 114 ARG A CA 1
ATOM 882 C C . ARG A 1 114 ? 20.191 9.999 -21.134 1.00 97.44 114 ARG A C 1
ATOM 884 O O . ARG A 1 114 ? 20.734 10.399 -22.155 1.00 97.44 114 ARG A O 1
ATOM 891 N N . GLN A 1 115 ? 19.984 8.706 -20.881 1.00 96.94 115 GLN A N 1
ATOM 892 C CA . GLN A 1 115 ? 20.417 7.642 -21.797 1.00 96.94 115 GLN A CA 1
ATOM 893 C C . GLN A 1 115 ? 19.550 7.559 -23.055 1.00 96.94 115 GLN A C 1
ATOM 895 O O . GLN A 1 115 ? 20.062 7.319 -24.143 1.00 96.94 115 GLN A O 1
ATOM 900 N N . THR A 1 116 ? 18.243 7.766 -22.906 1.00 97.12 116 THR A N 1
ATOM 901 C CA . THR A 1 116 ? 17.284 7.668 -24.016 1.00 97.12 116 THR A CA 1
ATOM 902 C C . THR A 1 116 ? 17.084 8.983 -24.766 1.00 97.12 116 THR A C 1
ATOM 904 O O . THR A 1 116 ? 16.554 8.973 -25.873 1.00 97.12 116 THR A O 1
ATOM 907 N N . GLY A 1 117 ? 17.481 10.120 -24.184 1.00 96.94 117 GLY A N 1
ATOM 908 C CA . GLY A 1 117 ? 17.259 11.445 -24.766 1.00 96.94 117 GLY A CA 1
ATOM 909 C C . GLY A 1 117 ? 15.795 11.904 -24.730 1.00 96.94 117 GLY A C 1
ATOM 910 O O . GLY A 1 117 ? 15.432 12.826 -25.457 1.00 96.94 117 GLY A O 1
ATOM 911 N N . THR A 1 118 ? 14.949 11.277 -23.906 1.00 95.75 118 THR A N 1
ATOM 912 C CA . THR A 1 118 ? 13.526 11.623 -23.746 1.00 95.75 118 THR A CA 1
ATOM 913 C C . THR A 1 118 ? 13.140 11.756 -22.269 1.00 95.75 118 THR A C 1
ATOM 915 O O . THR A 1 118 ? 13.984 11.613 -21.390 1.00 95.75 118 THR A O 1
ATOM 918 N N . SER A 1 119 ? 11.883 12.081 -21.958 1.00 93.62 119 SER A N 1
ATOM 919 C CA . SER A 1 119 ? 11.401 12.226 -20.576 1.00 93.62 119 SER A CA 1
ATOM 920 C C . SER A 1 119 ? 10.627 10.997 -20.094 1.00 93.62 119 SER A C 1
ATOM 922 O O . SER A 1 119 ? 10.227 10.141 -20.884 1.00 93.62 119 SER A O 1
ATOM 924 N N . LYS A 1 120 ? 10.361 10.917 -18.784 1.00 90.00 120 LYS A N 1
ATOM 925 C CA . LYS A 1 120 ? 9.519 9.855 -18.207 1.00 90.00 120 LYS A CA 1
ATOM 926 C C . LYS A 1 120 ? 8.093 9.863 -18.773 1.00 90.00 120 LYS A C 1
ATOM 928 O O . LYS A 1 120 ? 7.496 8.806 -18.937 1.00 90.00 120 LYS A O 1
ATOM 933 N N . GLU A 1 121 ? 7.551 11.041 -19.096 1.00 92.62 121 GLU A N 1
ATOM 934 C CA . GLU A 1 121 ? 6.232 11.196 -19.727 1.00 92.62 121 GLU A CA 1
ATOM 935 C C . GLU A 1 121 ? 6.210 10.584 -21.131 1.00 92.62 121 GLU A C 1
ATOM 937 O O . GLU A 1 121 ? 5.177 10.087 -21.568 1.00 92.62 121 GLU A O 1
ATOM 942 N N . ASN A 1 122 ? 7.371 10.554 -21.787 1.00 95.38 122 ASN A N 1
ATOM 943 C CA . ASN A 1 122 ? 7.600 9.935 -23.086 1.00 95.38 122 ASN A CA 1
ATOM 944 C C . ASN A 1 122 ? 8.266 8.547 -22.966 1.00 95.38 122 ASN A C 1
ATOM 946 O O . ASN A 1 122 ? 8.907 8.091 -23.911 1.00 95.38 122 ASN A O 1
ATOM 950 N N . LEU A 1 123 ? 8.123 7.881 -21.812 1.00 94.88 123 LEU A N 1
ATOM 951 C CA . LEU A 1 123 ? 8.577 6.507 -21.558 1.00 94.88 123 LEU A CA 1
ATOM 952 C C . LEU A 1 123 ? 10.098 6.292 -21.698 1.00 94.88 123 LEU A C 1
ATOM 954 O O . LEU A 1 123 ? 10.556 5.268 -22.217 1.00 94.88 123 LEU A O 1
ATOM 958 N N . ALA A 1 124 ? 10.895 7.236 -21.186 1.00 96.94 124 ALA A N 1
ATOM 959 C CA . ALA A 1 124 ? 12.308 6.985 -20.907 1.00 96.94 124 ALA A CA 1
ATOM 960 C C . ALA A 1 124 ? 12.474 5.694 -20.082 1.00 96.94 124 ALA A C 1
ATOM 962 O O . ALA A 1 124 ? 11.742 5.466 -19.118 1.00 96.94 124 ALA A O 1
ATOM 963 N N . HIS A 1 125 ? 13.440 4.855 -20.453 1.00 96.62 125 HIS A N 1
ATOM 964 C CA . HIS A 1 125 ? 13.642 3.538 -19.849 1.00 96.62 125 HIS A CA 1
ATOM 965 C C . HIS A 1 125 ? 15.127 3.180 -19.729 1.00 96.62 125 HIS A C 1
ATOM 967 O O . HIS A 1 125 ? 15.989 3.795 -20.354 1.00 96.62 125 HIS A O 1
ATOM 973 N N . LEU A 1 126 ? 15.414 2.161 -18.919 1.00 97.25 126 LEU A N 1
ATOM 974 C CA . LEU A 1 126 ? 16.724 1.523 -18.822 1.00 97.25 126 LEU A CA 1
ATOM 975 C C . LEU A 1 126 ? 16.611 0.106 -19.376 1.00 97.25 126 LEU A C 1
ATOM 977 O O . LEU A 1 126 ? 15.674 -0.621 -19.044 1.00 97.25 126 LEU A O 1
ATOM 981 N N . ALA A 1 127 ? 17.574 -0.305 -20.199 1.00 96.56 127 ALA A N 1
ATOM 982 C CA . ALA A 1 127 ? 17.658 -1.698 -20.616 1.00 96.56 127 ALA A CA 1
ATOM 983 C C . ALA A 1 127 ? 17.953 -2.571 -19.389 1.00 96.56 127 ALA A C 1
ATOM 985 O O . ALA A 1 127 ? 18.920 -2.315 -18.672 1.00 96.56 127 ALA A O 1
ATOM 986 N N . ILE A 1 128 ? 17.159 -3.620 -19.160 1.00 95.44 128 ILE A N 1
ATOM 987 C CA . ILE A 1 128 ? 17.312 -4.498 -17.988 1.00 95.44 128 ILE A CA 1
ATOM 988 C C . ILE A 1 128 ? 18.725 -5.084 -17.899 1.00 95.44 128 ILE A C 1
ATOM 990 O O . ILE A 1 128 ? 19.293 -5.136 -16.816 1.00 95.44 128 ILE A O 1
ATOM 994 N N . ALA A 1 129 ? 19.309 -5.493 -19.027 1.00 95.44 129 ALA A N 1
ATOM 995 C CA . ALA A 1 129 ? 20.651 -6.074 -19.066 1.00 95.44 129 ALA A CA 1
ATOM 996 C C . ALA A 1 129 ? 21.784 -5.055 -18.826 1.00 95.44 129 ALA A C 1
ATOM 998 O O . ALA A 1 129 ? 22.932 -5.458 -18.661 1.00 95.44 129 ALA A O 1
ATOM 999 N N . SER A 1 130 ? 21.492 -3.750 -18.825 1.00 97.56 130 SER A N 1
ATOM 1000 C CA . SER A 1 130 ? 22.499 -2.724 -18.539 1.00 97.56 130 SER A CA 1
ATOM 1001 C C . SER A 1 130 ? 22.845 -2.679 -17.050 1.00 97.56 130 SER A C 1
ATOM 1003 O O . SER A 1 130 ? 22.022 -3.026 -16.203 1.00 97.56 130 SER A O 1
ATOM 1005 N N . GLU A 1 131 ? 24.035 -2.170 -16.727 1.00 97.38 131 GLU A N 1
ATOM 1006 C CA . GLU A 1 131 ? 24.450 -1.915 -15.341 1.00 97.38 131 GLU A CA 1
ATOM 1007 C C . GLU A 1 131 ? 23.423 -1.043 -14.601 1.00 97.38 131 GLU A C 1
ATOM 1009 O O . GLU A 1 131 ? 22.938 -1.430 -13.543 1.00 97.38 131 GLU A O 1
ATOM 1014 N N . ALA A 1 132 ? 22.984 0.061 -15.218 1.00 97.56 132 ALA A N 1
ATOM 1015 C CA . ALA A 1 132 ? 21.972 0.949 -14.647 1.00 97.56 132 ALA A CA 1
ATOM 1016 C C . ALA A 1 132 ? 20.615 0.251 -14.422 1.00 97.56 132 ALA A C 1
ATOM 1018 O O . ALA A 1 132 ? 19.927 0.538 -13.443 1.00 97.56 132 ALA A O 1
ATOM 1019 N N . GLY A 1 133 ? 20.225 -0.669 -15.311 1.00 97.69 133 GLY A N 1
ATOM 1020 C CA . GLY A 1 133 ? 19.016 -1.478 -15.155 1.00 97.69 133 GLY A CA 1
ATOM 1021 C C . GLY A 1 133 ? 19.113 -2.451 -13.978 1.00 97.69 133 GLY A C 1
ATOM 1022 O O . GLY A 1 133 ? 18.189 -2.536 -13.173 1.00 97.69 133 GLY A O 1
ATOM 1023 N N . GLN A 1 134 ? 20.244 -3.142 -13.828 1.00 97.56 134 GLN A N 1
ATOM 1024 C CA . GLN A 1 134 ? 20.487 -4.043 -12.694 1.00 97.56 134 GLN A CA 1
ATOM 1025 C C . GLN A 1 134 ? 20.607 -3.290 -11.359 1.00 97.56 134 GLN A C 1
ATOM 1027 O O . GLN A 1 134 ? 20.115 -3.759 -10.329 1.00 97.56 134 GLN A O 1
ATOM 1032 N N . ASP A 1 135 ? 21.208 -2.102 -11.376 1.00 98.06 135 ASP A N 1
ATOM 1033 C CA . ASP A 1 135 ? 21.277 -1.190 -10.234 1.00 98.06 135 ASP A CA 1
ATOM 1034 C C . ASP A 1 135 ? 19.886 -0.740 -9.781 1.00 98.06 135 ASP A C 1
ATOM 1036 O O . ASP A 1 135 ? 19.556 -0.854 -8.596 1.00 98.06 135 ASP A O 1
ATOM 1040 N N . TYR A 1 136 ? 19.035 -0.336 -10.731 1.00 97.81 136 TYR A N 1
ATOM 1041 C CA . TYR A 1 136 ? 17.637 -0.008 -10.463 1.00 97.81 136 TYR A CA 1
ATOM 1042 C C . TYR A 1 136 ? 16.909 -1.160 -9.773 1.00 97.81 136 TYR A C 1
ATOM 1044 O O . TYR A 1 136 ? 16.258 -0.947 -8.751 1.00 97.81 136 TYR A O 1
ATOM 1052 N N . LEU A 1 137 ? 17.042 -2.382 -10.293 1.00 97.12 137 LEU A N 1
ATOM 1053 C CA . LEU A 1 137 ? 16.371 -3.553 -9.732 1.00 97.12 137 LEU A CA 1
ATOM 1054 C C . LEU A 1 137 ? 16.826 -3.847 -8.296 1.00 97.12 137 LEU A C 1
ATOM 1056 O O . LEU A 1 137 ? 15.986 -4.108 -7.434 1.00 97.12 137 LEU A O 1
ATOM 1060 N N . ARG A 1 138 ? 18.131 -3.747 -8.002 1.00 97.50 138 ARG A N 1
ATOM 1061 C CA . ARG A 1 138 ? 18.649 -3.889 -6.627 1.00 97.50 138 ARG A CA 1
ATOM 1062 C C . ARG A 1 138 ? 18.054 -2.856 -5.679 1.00 97.50 138 ARG A C 1
ATOM 1064 O O . ARG A 1 138 ? 17.547 -3.214 -4.614 1.00 97.50 138 ARG A O 1
ATOM 1071 N N . ASP A 1 139 ? 18.085 -1.586 -6.065 1.00 98.19 139 ASP A N 1
ATOM 1072 C CA . ASP A 1 139 ? 17.589 -0.510 -5.209 1.00 98.19 139 ASP A CA 1
ATOM 1073 C C . ASP A 1 139 ? 16.066 -0.556 -5.048 1.00 98.19 139 ASP A C 1
ATOM 1075 O O . ASP A 1 139 ? 15.543 -0.278 -3.965 1.00 98.19 139 ASP A O 1
ATOM 1079 N N . MET A 1 140 ? 15.341 -0.957 -6.094 1.00 97.56 140 MET A N 1
ATOM 1080 C CA . MET A 1 140 ? 13.900 -1.183 -6.045 1.00 97.56 140 MET A CA 1
ATOM 1081 C C . MET A 1 140 ? 13.555 -2.320 -5.072 1.00 97.56 140 MET A C 1
ATOM 1083 O O . MET A 1 140 ? 12.675 -2.138 -4.226 1.00 97.56 140 MET A O 1
ATOM 1087 N N . HIS A 1 141 ? 14.265 -3.453 -5.121 1.00 97.31 141 HIS A N 1
ATOM 1088 C CA . HIS A 1 141 ? 14.060 -4.557 -4.177 1.00 97.31 141 HIS A CA 1
ATOM 1089 C C . HIS A 1 141 ? 14.345 -4.136 -2.730 1.00 97.31 141 HIS A C 1
ATOM 1091 O O . HIS A 1 141 ? 13.557 -4.451 -1.836 1.00 97.31 141 HIS A O 1
ATOM 1097 N N . PHE A 1 142 ? 15.402 -3.351 -2.490 1.00 98.12 142 PHE A N 1
ATOM 1098 C CA . PHE A 1 142 ? 15.646 -2.755 -1.174 1.00 98.12 142 PHE A CA 1
ATOM 1099 C C . PHE A 1 142 ? 14.470 -1.870 -0.722 1.00 98.12 142 PHE A C 1
ATOM 1101 O O . PHE A 1 142 ? 14.015 -1.970 0.419 1.00 98.12 142 PHE A O 1
ATOM 1108 N N . CYS A 1 143 ? 13.918 -1.040 -1.613 1.00 97.94 143 CYS A N 1
ATOM 1109 C CA . CYS A 1 143 ? 12.753 -0.210 -1.299 1.00 97.94 143 CYS A CA 1
ATOM 1110 C C . CYS A 1 143 ? 11.509 -1.050 -0.964 1.00 97.94 143 CYS A C 1
ATOM 1112 O O . CYS A 1 143 ? 10.769 -0.699 -0.040 1.00 97.94 143 CYS A O 1
ATOM 1114 N N . GLN A 1 144 ? 11.274 -2.160 -1.673 1.00 97.38 144 GLN A N 1
ATOM 1115 C CA . GLN A 1 144 ? 10.177 -3.085 -1.367 1.00 97.38 144 GLN A CA 1
ATOM 1116 C C . GLN A 1 144 ? 10.349 -3.735 0.007 1.00 97.38 144 GLN A C 1
ATOM 1118 O O . GLN A 1 144 ? 9.384 -3.795 0.774 1.00 97.38 144 GLN A O 1
ATOM 1123 N N . ALA A 1 145 ? 11.566 -4.155 0.343 1.00 97.56 145 ALA A N 1
ATOM 1124 C CA . ALA A 1 145 ? 11.879 -4.742 1.639 1.00 97.56 145 ALA A CA 1
ATOM 1125 C C . ALA A 1 145 ? 11.736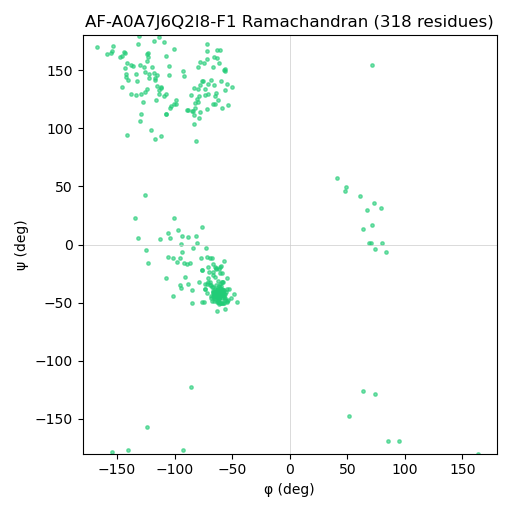 -3.727 2.784 1.00 97.56 145 ALA A C 1
ATOM 1127 O O . ALA A 1 145 ? 11.104 -4.015 3.800 1.00 97.56 145 ALA A O 1
ATOM 1128 N N . TYR A 1 146 ? 12.200 -2.489 2.587 1.00 98.06 146 TYR A N 1
ATOM 1129 C CA . TYR A 1 146 ? 11.957 -1.400 3.533 1.00 98.06 146 TYR A CA 1
ATOM 1130 C C . TYR A 1 146 ? 10.456 -1.125 3.712 1.00 98.06 146 TYR A C 1
ATOM 1132 O O . TYR A 1 146 ? 9.992 -0.929 4.834 1.00 98.06 146 TYR A O 1
ATOM 1140 N N . ALA A 1 147 ? 9.667 -1.138 2.630 1.00 97.88 147 ALA A N 1
ATOM 1141 C CA . ALA A 1 147 ? 8.215 -0.980 2.716 1.00 97.88 147 ALA A CA 1
ATOM 1142 C C . ALA A 1 147 ? 7.560 -2.104 3.534 1.00 97.88 147 ALA A C 1
ATOM 1144 O O . ALA A 1 147 ? 6.648 -1.829 4.313 1.00 97.88 147 ALA A O 1
ATOM 1145 N N . MET A 1 148 ? 8.023 -3.348 3.379 1.00 97.31 148 MET A N 1
ATOM 1146 C CA . MET A 1 148 ? 7.557 -4.484 4.175 1.00 97.31 148 MET A CA 1
ATOM 1147 C C . MET A 1 148 ? 7.855 -4.284 5.664 1.00 97.31 148 MET A C 1
ATOM 1149 O O . MET A 1 148 ? 6.943 -4.381 6.482 1.00 97.31 148 MET A O 1
ATOM 1153 N N . GLU A 1 149 ? 9.096 -3.950 6.023 1.00 97.94 149 GLU A N 1
ATOM 1154 C CA . GLU A 1 149 ? 9.463 -3.688 7.420 1.00 97.94 149 GLU A CA 1
ATOM 1155 C C . GLU A 1 149 ? 8.677 -2.496 7.985 1.00 97.94 149 GLU A C 1
ATOM 1157 O O . GLU A 1 149 ? 8.140 -2.574 9.087 1.00 97.94 149 GLU A O 1
ATOM 1162 N N . ASN A 1 150 ? 8.488 -1.428 7.206 1.00 98.44 150 ASN A N 1
ATOM 1163 C CA . ASN A 1 150 ? 7.652 -0.300 7.608 1.00 98.44 150 ASN A CA 1
ATOM 1164 C C . ASN A 1 150 ? 6.216 -0.739 7.960 1.00 98.44 150 ASN A C 1
ATOM 1166 O O . ASN A 1 150 ? 5.702 -0.387 9.024 1.00 98.44 150 ASN A O 1
ATOM 1170 N N . ARG A 1 151 ? 5.584 -1.551 7.099 1.00 98.25 151 ARG A N 1
ATOM 1171 C CA . ARG A 1 151 ? 4.248 -2.121 7.344 1.00 98.25 151 ARG A CA 1
ATOM 1172 C C . ARG A 1 151 ? 4.228 -3.043 8.559 1.00 98.25 151 ARG A C 1
ATOM 1174 O O . ARG A 1 151 ? 3.303 -2.955 9.357 1.00 98.25 151 ARG A O 1
ATOM 1181 N N . LYS A 1 152 ? 5.250 -3.879 8.736 1.00 97.50 152 LYS A N 1
ATOM 1182 C CA . LYS A 1 152 ? 5.376 -4.799 9.873 1.00 97.50 152 LYS A CA 1
ATOM 1183 C C . LYS A 1 152 ? 5.450 -4.058 11.207 1.00 97.50 152 LYS A C 1
ATOM 1185 O O . LYS A 1 152 ? 4.730 -4.417 12.132 1.00 97.50 152 LYS A O 1
ATOM 1190 N N . PHE A 1 153 ? 6.262 -3.004 11.301 1.00 98.44 153 PHE A N 1
ATOM 1191 C CA . PHE A 1 153 ? 6.337 -2.179 12.511 1.00 98.44 153 PHE A CA 1
ATOM 1192 C C . PHE A 1 153 ? 4.992 -1.514 12.827 1.00 98.44 153 PHE A C 1
ATOM 1194 O O . PHE A 1 153 ? 4.532 -1.607 13.962 1.00 98.44 153 PHE A O 1
ATOM 1201 N N . MET A 1 154 ? 4.320 -0.923 11.831 1.00 98.44 154 MET A N 1
ATOM 1202 C CA . MET A 1 154 ? 2.988 -0.338 12.040 1.00 98.44 154 MET A CA 1
ATOM 1203 C C . MET A 1 154 ? 1.941 -1.381 12.437 1.00 98.44 154 MET A C 1
ATOM 1205 O O . MET A 1 154 ? 1.156 -1.132 13.346 1.00 98.44 154 MET A O 1
ATOM 1209 N N . MET A 1 155 ? 1.937 -2.552 11.792 1.00 98.19 155 MET A N 1
ATOM 1210 C CA . MET A 1 155 ? 0.999 -3.624 12.121 1.00 98.19 155 MET A CA 1
ATOM 1211 C C . MET A 1 155 ? 1.229 -4.129 13.546 1.00 98.19 155 MET A C 1
ATOM 1213 O O . MET A 1 155 ? 0.269 -4.324 14.277 1.00 98.19 155 MET A O 1
ATOM 1217 N N . ASN A 1 156 ? 2.482 -4.264 13.989 1.00 97.81 156 ASN A N 1
ATOM 1218 C CA . ASN A 1 156 ? 2.787 -4.638 15.370 1.00 97.81 156 ASN A CA 1
ATOM 1219 C C . ASN A 1 156 ? 2.289 -3.595 16.380 1.00 97.81 156 ASN A C 1
ATOM 1221 O O . ASN A 1 156 ? 1.719 -3.971 17.403 1.00 97.81 156 ASN A O 1
ATOM 1225 N N . SER A 1 157 ? 2.449 -2.299 16.092 1.00 98.12 157 SER A N 1
ATOM 1226 C CA . SER A 1 157 ? 1.875 -1.225 16.914 1.00 98.12 157 SER A CA 1
ATOM 1227 C C . SER A 1 157 ? 0.346 -1.285 16.942 1.00 98.12 157 SER A C 1
ATOM 1229 O O . SER A 1 157 ? -0.252 -1.151 18.009 1.00 98.12 157 SER A O 1
ATOM 1231 N N . PHE A 1 158 ? -0.288 -1.547 15.795 1.00 98.44 158 PHE A N 1
ATOM 1232 C CA . PHE A 1 158 ? -1.740 -1.667 15.693 1.00 98.44 158 PHE A CA 1
ATOM 1233 C C . PHE A 1 158 ? -2.271 -2.870 16.483 1.00 98.44 158 PHE A C 1
ATOM 1235 O O . PHE A 1 158 ? -3.181 -2.734 17.300 1.00 98.44 158 PHE A O 1
ATOM 1242 N N . VAL A 1 159 ? -1.640 -4.032 16.323 1.00 98.38 159 VAL A N 1
ATOM 1243 C CA . VAL A 1 159 ? -1.945 -5.242 17.091 1.00 98.38 159 VAL A CA 1
ATOM 1244 C C . VAL A 1 159 ? -1.745 -5.019 18.587 1.00 98.38 159 VAL A C 1
ATOM 1246 O O . VAL A 1 159 ? -2.585 -5.448 19.373 1.00 98.38 159 VAL A O 1
ATOM 1249 N N . GLY A 1 160 ? -0.674 -4.328 18.985 1.00 98.19 160 GLY A N 1
ATOM 1250 C CA . GLY A 1 160 ? -0.428 -3.954 20.377 1.00 98.19 160 GLY A CA 1
ATOM 1251 C C . GLY A 1 160 ? -1.576 -3.131 20.961 1.00 98.19 160 GLY A C 1
ATOM 1252 O O . GLY A 1 160 ? -2.127 -3.513 21.987 1.00 98.19 160 GLY A O 1
ATOM 1253 N N . ALA A 1 161 ? -2.004 -2.075 20.263 1.00 98.19 161 ALA A N 1
ATOM 1254 C CA . ALA A 1 161 ? -3.114 -1.230 20.704 1.00 98.19 161 ALA A CA 1
ATOM 1255 C C . ALA A 1 161 ? -4.440 -2.009 20.821 1.00 98.19 161 ALA A C 1
ATOM 1257 O O . ALA A 1 161 ? -5.149 -1.895 21.820 1.00 98.19 161 ALA A O 1
ATOM 1258 N N . VAL A 1 162 ? -4.757 -2.868 19.844 1.00 97.62 162 VAL A N 1
ATOM 1259 C CA . VAL A 1 162 ? -5.953 -3.730 19.901 1.00 97.62 162 VAL A CA 1
ATOM 1260 C C . VAL A 1 162 ? -5.874 -4.706 21.075 1.00 97.62 162 VAL A C 1
ATOM 1262 O O . VAL A 1 162 ? -6.849 -4.857 21.816 1.00 97.62 162 VAL A O 1
ATOM 1265 N N . ARG A 1 163 ? -4.720 -5.344 21.288 1.00 97.50 163 ARG A N 1
ATOM 1266 C CA . ARG A 1 163 ? -4.500 -6.278 22.397 1.00 97.50 163 ARG A CA 1
ATOM 1267 C C . ARG A 1 163 ? -4.636 -5.589 23.746 1.00 97.50 163 ARG A C 1
ATOM 1269 O O . ARG A 1 163 ? -5.291 -6.131 24.627 1.00 97.50 163 ARG A O 1
ATOM 1276 N N . ASP A 1 164 ? -4.064 -4.406 23.913 1.00 97.12 164 ASP A N 1
ATOM 1277 C CA . ASP A 1 164 ? -4.093 -3.693 25.191 1.00 97.12 164 ASP A CA 1
ATOM 1278 C C . ASP A 1 164 ? -5.523 -3.248 25.565 1.00 97.12 164 ASP A C 1
ATOM 1280 O O . ASP A 1 164 ? -5.851 -3.123 26.744 1.00 97.12 164 ASP A O 1
ATOM 1284 N N . LEU A 1 165 ? -6.400 -3.053 24.572 1.00 95.94 165 LEU A N 1
ATOM 1285 C CA . LEU A 1 165 ? -7.806 -2.700 24.782 1.00 95.94 165 LEU A CA 1
ATOM 1286 C C . LEU A 1 165 ? -8.756 -3.903 24.890 1.00 95.94 165 LEU A C 1
ATOM 1288 O O . LEU A 1 165 ? -9.803 -3.779 25.521 1.00 95.94 165 LEU A O 1
ATOM 1292 N N . THR A 1 166 ? -8.437 -5.038 24.262 1.00 95.19 166 THR A N 1
ATOM 1293 C CA . THR A 1 166 ? -9.377 -6.174 24.118 1.00 95.19 166 THR A CA 1
ATOM 1294 C C . THR A 1 166 ? -8.873 -7.499 24.687 1.00 95.19 166 THR A C 1
ATOM 1296 O O . THR A 1 166 ? -9.653 -8.440 24.819 1.00 95.19 166 THR A O 1
ATOM 1299 N N . GLY A 1 167 ? -7.574 -7.614 24.959 1.00 96.19 167 GLY A N 1
ATOM 1300 C CA . GLY A 1 167 ? -6.890 -8.875 25.248 1.00 96.19 167 GLY A CA 1
ATOM 1301 C C . GLY A 1 167 ? -6.728 -9.808 24.040 1.00 96.19 167 GLY A C 1
ATOM 1302 O O . GLY A 1 167 ? -6.197 -10.904 24.201 1.00 96.19 167 GLY A O 1
ATOM 1303 N N . LYS A 1 168 ? -7.172 -9.411 22.839 1.00 96.06 168 LYS A N 1
ATOM 1304 C CA . LYS A 1 168 ? -7.183 -10.256 21.633 1.00 96.06 168 LYS A CA 1
ATOM 1305 C C . LYS A 1 168 ? -6.083 -9.865 20.653 1.00 96.06 168 LYS A C 1
ATOM 1307 O O . LYS A 1 168 ? -5.636 -8.722 20.613 1.00 96.06 168 LYS A O 1
ATOM 1312 N N . VAL A 1 169 ? -5.659 -10.829 19.845 1.00 96.62 169 VAL A N 1
ATOM 1313 C CA . VAL A 1 169 ? -4.629 -10.672 18.808 1.00 96.62 169 VAL A CA 1
ATOM 1314 C C . VAL A 1 169 ? -5.145 -11.235 17.485 1.00 96.62 169 VAL A C 1
ATOM 1316 O O . VAL A 1 169 ? -6.030 -12.094 17.507 1.00 96.62 169 VAL A O 1
ATOM 1319 N N . PRO A 1 170 ? -4.645 -10.761 16.331 1.00 95.94 170 PRO A N 1
ATOM 1320 C CA . PRO A 1 170 ? -5.036 -11.329 15.054 1.00 95.94 170 PRO A CA 1
ATOM 1321 C C . PRO A 1 170 ? -4.536 -12.762 14.886 1.00 95.94 170 PRO A C 1
ATOM 1323 O O . PRO A 1 170 ? -3.485 -13.137 15.410 1.00 95.94 170 PRO A O 1
ATOM 1326 N N . ASP A 1 171 ? -5.262 -13.529 14.078 1.00 95.50 171 ASP A N 1
ATOM 1327 C CA . ASP A 1 171 ? -4.738 -14.758 13.499 1.00 95.50 171 ASP A CA 1
ATOM 1328 C C . ASP A 1 171 ? -3.834 -14.410 12.312 1.00 95.50 171 ASP A C 1
ATOM 1330 O O . ASP A 1 171 ? -4.299 -13.985 11.250 1.00 95.50 171 ASP A O 1
ATOM 1334 N N . TRP A 1 172 ? -2.530 -14.602 12.485 1.00 93.88 172 TRP A N 1
ATOM 1335 C CA . TRP A 1 172 ? -1.539 -14.356 11.440 1.00 93.88 172 TRP A CA 1
ATOM 1336 C C . TRP A 1 172 ? -1.655 -15.319 10.250 1.00 93.88 172 TRP A C 1
ATOM 1338 O O . TRP A 1 172 ? -1.152 -14.990 9.179 1.00 93.88 172 TRP A O 1
ATOM 1348 N N . GLY A 1 173 ? -2.354 -16.452 10.389 1.00 92.50 173 GLY A N 1
ATOM 1349 C CA . GLY A 1 173 ? -2.691 -17.339 9.271 1.00 92.50 173 GLY A CA 1
ATOM 1350 C C . GLY A 1 173 ? -3.613 -16.686 8.235 1.00 92.50 173 GLY A C 1
ATOM 1351 O O . GLY A 1 173 ? -3.615 -17.083 7.073 1.00 92.50 173 GLY A O 1
ATOM 1352 N N . THR A 1 174 ? -4.331 -15.630 8.628 1.00 89.06 174 THR A N 1
ATOM 1353 C CA . THR A 1 174 ? -5.205 -14.832 7.749 1.00 89.06 174 THR A CA 1
ATOM 1354 C C . THR A 1 174 ? -4.509 -13.600 7.158 1.00 89.06 174 THR A C 1
ATOM 1356 O O . THR A 1 174 ? -5.161 -12.744 6.558 1.00 89.06 174 THR A O 1
ATOM 1359 N N . LEU A 1 175 ? -3.192 -13.455 7.354 1.00 94.25 175 LEU A N 1
ATOM 1360 C CA . LEU A 1 175 ? -2.444 -12.306 6.854 1.00 94.25 175 LEU A CA 1
ATOM 1361 C C . LEU A 1 175 ? -2.449 -12.285 5.322 1.00 94.25 175 LEU A C 1
ATOM 1363 O O . LEU A 1 175 ? -1.901 -13.171 4.668 1.00 94.25 175 LEU A O 1
ATOM 1367 N N . VAL A 1 176 ? -2.969 -11.198 4.761 1.00 95.31 176 VAL A N 1
ATOM 1368 C CA . VAL A 1 176 ? -2.831 -10.880 3.341 1.00 95.31 176 VAL A CA 1
ATOM 1369 C C . VAL A 1 176 ? -1.888 -9.687 3.206 1.00 95.31 176 VAL A C 1
ATOM 1371 O O . VAL A 1 176 ? -2.068 -8.655 3.850 1.00 95.31 176 VAL A O 1
ATOM 1374 N N . ASN A 1 177 ? -0.855 -9.821 2.375 1.00 94.00 177 ASN A N 1
ATOM 1375 C CA . ASN A 1 177 ? 0.078 -8.740 2.073 1.00 94.00 177 ASN A CA 1
ATOM 1376 C C . ASN A 1 177 ? 0.390 -8.724 0.580 1.00 94.00 177 ASN A C 1
ATOM 1378 O O . ASN A 1 177 ? 0.827 -9.731 0.023 1.00 94.00 177 ASN A O 1
ATOM 1382 N N . ILE A 1 178 ? 0.255 -7.550 -0.038 1.00 93.69 178 ILE A N 1
ATOM 1383 C CA . ILE A 1 178 ? 0.478 -7.383 -1.468 1.00 93.69 178 ILE A CA 1
ATOM 1384 C C . ILE A 1 178 ? 1.192 -6.068 -1.783 1.00 93.69 178 ILE A C 1
ATOM 1386 O O . ILE A 1 178 ? 0.949 -5.033 -1.159 1.00 93.69 178 ILE A O 1
ATOM 1390 N N . HIS A 1 179 ? 2.100 -6.112 -2.755 1.00 93.25 179 HIS A N 1
ATOM 1391 C CA . HIS A 1 179 ? 2.696 -4.922 -3.357 1.00 93.25 179 HIS A CA 1
ATOM 1392 C C . HIS A 1 179 ? 1.881 -4.519 -4.589 1.00 93.25 179 HIS A C 1
ATOM 1394 O O . HIS A 1 179 ? 1.320 -5.377 -5.264 1.00 93.25 179 HIS A O 1
ATOM 1400 N N . HIS A 1 180 ? 1.834 -3.221 -4.893 1.00 94.06 180 HIS A N 1
ATOM 1401 C CA . HIS A 1 180 ? 1.106 -2.704 -6.062 1.00 94.06 180 HIS A CA 1
ATOM 1402 C C . HIS A 1 180 ? 1.912 -1.716 -6.926 1.00 94.06 180 HIS A C 1
ATOM 1404 O O . HIS A 1 180 ? 1.373 -1.111 -7.851 1.00 94.06 180 HIS A O 1
ATOM 1410 N N . ASN A 1 181 ? 3.195 -1.524 -6.600 1.00 95.38 181 ASN A N 1
ATOM 1411 C CA . ASN A 1 181 ? 4.158 -0.711 -7.344 1.00 95.38 181 ASN A CA 1
ATOM 1412 C C . ASN A 1 181 ? 5.522 -1.416 -7.319 1.00 95.38 181 ASN A C 1
ATOM 1414 O O . ASN A 1 181 ? 6.242 -1.292 -6.327 1.00 95.38 181 ASN A O 1
ATOM 1418 N N . TYR A 1 182 ? 5.832 -2.207 -8.345 1.00 95.12 182 TYR A N 1
ATOM 1419 C CA . TYR A 1 182 ? 7.079 -2.973 -8.451 1.00 95.12 182 TYR A CA 1
ATOM 1420 C C . TYR A 1 182 ? 7.284 -3.545 -9.859 1.00 95.12 182 TYR A C 1
ATOM 1422 O O . TYR A 1 182 ? 6.372 -3.511 -10.686 1.00 95.12 182 TYR A O 1
ATOM 1430 N N . CYS A 1 183 ? 8.477 -4.078 -10.111 1.00 95.62 183 CYS A N 1
ATOM 1431 C CA . CYS A 1 183 ? 8.828 -4.787 -11.334 1.00 95.62 183 CYS A CA 1
ATOM 1432 C C . CYS A 1 183 ? 9.464 -6.140 -10.990 1.00 95.62 183 CYS A C 1
ATOM 1434 O O . CYS A 1 183 ? 10.374 -6.183 -10.170 1.00 95.62 183 CYS A O 1
ATOM 1436 N N . GLU A 1 184 ? 8.998 -7.238 -11.582 1.00 95.00 184 GLU A N 1
ATOM 1437 C CA . GLU A 1 184 ? 9.510 -8.584 -11.285 1.00 95.00 184 GLU A CA 1
ATOM 1438 C C . GLU A 1 184 ? 9.583 -9.444 -12.551 1.00 95.00 184 GLU A C 1
ATOM 1440 O O . GLU A 1 184 ? 8.771 -9.287 -13.461 1.00 95.00 184 GLU A O 1
ATOM 1445 N N . CYS A 1 185 ? 10.570 -10.340 -12.617 1.00 96.00 185 CYS A N 1
ATOM 1446 C CA . CYS A 1 185 ? 10.717 -11.291 -13.714 1.00 96.00 185 CYS A CA 1
ATOM 1447 C C . CYS A 1 185 ? 9.809 -12.504 -13.485 1.00 96.00 185 CYS A C 1
ATOM 1449 O O . CYS A 1 185 ? 9.988 -13.243 -12.517 1.00 96.00 185 CYS A O 1
ATOM 1451 N N . GLU A 1 186 ? 8.854 -12.723 -14.382 1.00 95.56 186 GLU A N 1
ATOM 1452 C CA . GLU A 1 186 ? 7.836 -13.763 -14.251 1.00 95.56 186 GLU A CA 1
ATOM 1453 C C . GLU A 1 186 ? 7.633 -14.517 -15.567 1.00 95.56 186 GLU A C 1
ATOM 1455 O O . GLU A 1 186 ? 7.857 -13.986 -16.658 1.00 95.56 186 GLU A O 1
ATOM 1460 N N . ASP A 1 187 ? 7.179 -15.767 -15.467 1.00 93.56 187 ASP A N 1
ATOM 1461 C CA . ASP A 1 187 ? 6.761 -16.546 -16.630 1.00 93.56 187 ASP A CA 1
ATOM 1462 C C . ASP A 1 187 ? 5.432 -15.993 -17.164 1.00 93.56 187 ASP A C 1
ATOM 1464 O O . ASP A 1 187 ? 4.403 -16.016 -16.485 1.00 93.56 187 ASP A O 1
ATOM 1468 N N . CYS A 1 188 ? 5.456 -15.485 -18.392 1.00 94.06 188 CYS A N 1
ATOM 1469 C CA . CYS A 1 188 ? 4.353 -14.765 -19.014 1.00 94.06 188 CYS A CA 1
ATOM 1470 C C . CYS A 1 188 ? 3.852 -15.494 -20.256 1.00 94.06 188 CYS A C 1
ATOM 1472 O O . CYS A 1 188 ? 4.618 -16.119 -20.987 1.00 94.06 188 CYS A O 1
ATOM 1474 N N . THR A 1 189 ? 2.553 -15.374 -20.522 1.00 93.69 189 THR A N 1
ATOM 1475 C CA . THR A 1 189 ? 1.946 -15.768 -21.798 1.00 93.69 189 THR A CA 1
ATOM 1476 C C . THR A 1 189 ? 1.433 -14.514 -22.493 1.00 93.69 189 THR A C 1
ATOM 1478 O O . THR A 1 189 ? 0.736 -13.717 -21.872 1.00 93.69 189 THR A O 1
ATOM 1481 N N . TYR A 1 190 ? 1.774 -14.309 -23.762 1.00 91.75 190 TYR A N 1
ATOM 1482 C CA . TYR A 1 190 ? 1.299 -13.155 -24.529 1.00 91.75 190 TYR A CA 1
ATOM 1483 C C . TYR A 1 190 ? 1.086 -13.511 -25.999 1.00 91.75 190 TYR A C 1
ATOM 1485 O O . TYR A 1 190 ? 1.580 -14.527 -26.491 1.00 91.75 190 TYR A O 1
ATOM 1493 N N . ARG A 1 191 ? 0.319 -12.675 -26.703 1.00 93.31 191 ARG A N 1
ATOM 1494 C CA . ARG A 1 191 ? 0.194 -12.753 -28.159 1.00 93.31 191 ARG A CA 1
ATOM 1495 C C . ARG A 1 191 ? 1.295 -11.911 -28.782 1.00 93.31 191 ARG A C 1
ATOM 1497 O O . ARG A 1 191 ? 1.308 -10.698 -28.598 1.00 93.31 191 ARG A O 1
ATOM 1504 N N . ASP A 1 192 ? 2.193 -12.559 -29.506 1.00 91.25 192 ASP A N 1
ATOM 1505 C CA . ASP A 1 192 ? 3.252 -11.883 -30.239 1.00 91.25 192 ASP A CA 1
ATOM 1506 C C . ASP A 1 192 ? 2.642 -10.965 -31.317 1.00 91.25 192 ASP A C 1
ATOM 1508 O O . ASP A 1 192 ? 1.834 -11.442 -32.121 1.00 91.25 192 ASP A O 1
ATOM 1512 N N . PRO A 1 193 ? 2.956 -9.657 -31.327 1.00 90.56 193 PRO A N 1
ATOM 1513 C CA . PRO A 1 193 ? 2.308 -8.704 -32.226 1.00 90.56 193 PRO A CA 1
ATOM 1514 C C . PRO A 1 193 ? 2.701 -8.895 -33.697 1.00 90.56 193 PRO A C 1
ATOM 1516 O O . PRO A 1 193 ? 1.928 -8.513 -34.572 1.00 90.56 193 PRO A O 1
ATOM 1519 N N . GLU A 1 194 ? 3.860 -9.495 -33.980 1.00 93.44 194 GLU A N 1
ATOM 1520 C CA . GLU A 1 194 ? 4.341 -9.713 -35.350 1.00 93.44 194 GLU A CA 1
ATOM 1521 C C . GLU A 1 194 ? 3.769 -10.999 -35.959 1.00 93.44 194 GLU A C 1
ATOM 1523 O O . GLU A 1 194 ? 3.218 -10.991 -37.058 1.00 93.44 194 GLU A O 1
ATOM 1528 N N . SER A 1 195 ? 3.866 -12.117 -35.239 1.00 95.00 195 SER A N 1
ATOM 1529 C CA . SER A 1 195 ? 3.431 -13.434 -35.716 1.00 95.00 195 SER A CA 1
ATOM 1530 C C . SER A 1 195 ? 1.983 -13.777 -35.359 1.00 95.00 195 SER A C 1
ATOM 1532 O O . SER A 1 195 ? 1.429 -14.744 -35.887 1.00 95.00 195 SER A O 1
ATOM 1534 N N . GLY A 1 196 ? 1.367 -13.051 -34.421 1.00 94.25 196 GLY A N 1
ATOM 1535 C CA . GLY A 1 196 ? 0.033 -13.334 -33.887 1.00 94.25 196 GLY A CA 1
ATOM 1536 C C . GLY A 1 196 ? -0.052 -14.602 -33.026 1.00 94.25 196 GLY A C 1
ATOM 1537 O O . GLY A 1 196 ? -1.146 -14.951 -32.562 1.00 94.25 196 GLY A O 1
ATOM 1538 N N . ARG A 1 197 ? 1.066 -15.306 -32.810 1.00 95.12 197 ARG A N 1
ATOM 1539 C CA . ARG A 1 197 ? 1.126 -16.574 -32.068 1.00 95.12 197 ARG A CA 1
ATOM 1540 C C . ARG A 1 197 ? 1.110 -16.319 -30.566 1.00 95.12 197 ARG A C 1
ATOM 1542 O O . ARG A 1 197 ? 1.555 -15.281 -30.089 1.00 95.12 197 ARG A O 1
ATOM 1549 N N . ILE A 1 198 ? 0.607 -17.292 -29.813 1.00 94.69 198 ILE A N 1
ATOM 1550 C CA . ILE A 1 198 ? 0.728 -17.283 -28.355 1.00 94.69 198 ILE A CA 1
ATOM 1551 C C . ILE A 1 198 ? 2.130 -17.773 -27.986 1.00 94.69 198 ILE A C 1
ATOM 1553 O O . ILE A 1 198 ? 2.514 -18.881 -28.363 1.00 94.69 198 ILE A O 1
ATOM 1557 N N . VAL A 1 199 ? 2.874 -16.944 -27.259 1.00 94.62 199 VAL A N 1
ATOM 1558 C CA . VAL A 1 199 ? 4.248 -17.193 -26.814 1.00 94.62 199 VAL A CA 1
ATOM 1559 C C . VAL A 1 199 ? 4.275 -17.285 -25.292 1.00 94.62 199 VAL A C 1
ATOM 1561 O O . VAL A 1 199 ? 3.501 -16.614 -24.607 1.00 94.62 199 VAL A O 1
ATOM 1564 N N . ARG A 1 200 ? 5.157 -18.142 -24.770 1.00 94.25 200 ARG A N 1
ATOM 1565 C CA . ARG A 1 200 ? 5.495 -18.219 -23.347 1.00 94.25 200 ARG A CA 1
ATOM 1566 C C . ARG A 1 200 ? 6.958 -17.849 -23.171 1.00 94.25 200 ARG A C 1
ATOM 1568 O O . ARG A 1 200 ? 7.799 -18.485 -23.799 1.00 94.25 200 ARG A O 1
ATOM 1575 N N . ASP A 1 201 ? 7.236 -16.856 -22.337 1.00 94.12 201 ASP A N 1
ATOM 1576 C CA . ASP A 1 201 ? 8.596 -16.372 -22.086 1.00 94.12 201 ASP A CA 1
ATOM 1577 C C . ASP A 1 201 ? 8.714 -15.724 -20.697 1.00 94.12 201 ASP A C 1
ATOM 1579 O O . ASP A 1 201 ? 7.703 -15.427 -20.057 1.00 94.12 201 ASP A O 1
ATOM 1583 N N . LYS A 1 202 ? 9.941 -15.492 -20.229 1.00 94.62 202 LYS A N 1
ATOM 1584 C CA . LYS A 1 202 ? 10.222 -14.723 -19.015 1.00 94.62 202 LYS A CA 1
ATOM 1585 C C . LYS A 1 202 ? 10.264 -13.235 -19.333 1.00 94.62 202 LYS A C 1
ATOM 1587 O O . LYS A 1 202 ? 11.171 -12.769 -20.018 1.00 94.62 202 LYS A O 1
ATOM 1592 N N . LEU A 1 203 ? 9.317 -12.480 -18.783 1.00 93.69 203 LEU A N 1
ATOM 1593 C CA . LEU A 1 203 ? 9.243 -11.029 -18.951 1.00 93.69 203 LEU A CA 1
ATOM 1594 C C . LEU A 1 203 ? 9.352 -10.318 -17.606 1.00 93.69 203 LEU A C 1
ATOM 1596 O O . LEU A 1 203 ? 8.951 -10.839 -16.568 1.00 93.69 203 LEU A O 1
ATOM 1600 N N . TRP A 1 204 ? 9.854 -9.087 -17.642 1.00 95.12 204 TRP A N 1
ATOM 1601 C CA . TRP A 1 204 ? 9.802 -8.175 -16.505 1.00 95.12 204 TRP A CA 1
ATOM 1602 C C . TRP A 1 204 ? 8.448 -7.465 -16.477 1.00 95.12 204 TRP A C 1
ATOM 1604 O O . TRP A 1 204 ? 8.197 -6.552 -17.265 1.00 95.12 204 TRP A O 1
ATOM 1614 N N . ILE A 1 205 ? 7.566 -7.887 -15.574 1.00 95.56 205 ILE A N 1
ATOM 1615 C CA . ILE A 1 205 ? 6.242 -7.291 -15.399 1.00 95.56 205 ILE A CA 1
ATOM 1616 C C . ILE A 1 205 ? 6.367 -6.074 -14.493 1.00 95.56 205 ILE A C 1
ATOM 1618 O O . ILE A 1 205 ? 6.637 -6.203 -13.300 1.00 95.56 205 ILE A O 1
ATOM 1622 N N . THR A 1 206 ? 6.083 -4.890 -15.034 1.00 95.75 206 THR A N 1
ATOM 1623 C CA . THR A 1 206 ? 5.913 -3.673 -14.232 1.00 95.75 206 THR A CA 1
ATOM 1624 C C . THR A 1 206 ? 4.458 -3.533 -13.800 1.00 95.75 206 THR A C 1
ATOM 1626 O O . THR A 1 206 ? 3.574 -3.311 -14.626 1.00 95.75 206 THR A O 1
ATOM 1629 N N . ARG A 1 207 ? 4.202 -3.596 -12.492 1.00 97.00 207 ARG A N 1
ATOM 1630 C CA . ARG A 1 207 ? 2.897 -3.282 -11.903 1.00 97.00 207 ARG A CA 1
ATOM 1631 C C . ARG A 1 207 ? 2.958 -1.905 -11.266 1.00 97.00 207 ARG A C 1
ATOM 1633 O O . ARG A 1 207 ? 3.740 -1.683 -10.347 1.00 97.00 207 ARG A O 1
ATOM 1640 N N . LYS A 1 208 ? 2.124 -0.982 -11.747 1.00 94.81 208 LYS A N 1
ATOM 1641 C CA . LYS A 1 208 ? 1.952 0.364 -11.186 1.00 94.81 208 LYS A CA 1
ATOM 1642 C C . LYS A 1 208 ? 0.468 0.628 -10.980 1.00 94.81 208 LYS A C 1
ATOM 1644 O O . LYS A 1 208 ? -0.261 0.836 -11.944 1.00 94.81 208 LYS A O 1
ATOM 1649 N N . GLY A 1 209 ? 0.019 0.598 -9.730 1.00 93.50 209 GLY A N 1
ATOM 1650 C CA . GLY A 1 209 ? -1.411 0.610 -9.422 1.00 93.50 209 GLY A CA 1
ATOM 1651 C C . GLY A 1 209 ? -2.132 -0.671 -9.865 1.00 93.50 209 GLY A C 1
ATOM 1652 O O . GLY A 1 209 ? -3.323 -0.629 -10.173 1.00 93.50 209 GLY A O 1
ATOM 1653 N N . ALA A 1 210 ? -1.417 -1.793 -9.879 1.00 97.00 210 ALA A N 1
ATOM 1654 C CA . ALA A 1 210 ? -1.933 -3.130 -10.157 1.00 97.00 210 ALA A CA 1
ATOM 1655 C C . ALA A 1 210 ? -1.308 -4.118 -9.168 1.00 97.00 210 ALA A C 1
ATOM 1657 O O . ALA A 1 210 ? -0.211 -3.867 -8.671 1.00 97.00 210 ALA A O 1
ATOM 1658 N N . THR A 1 211 ? -1.977 -5.228 -8.880 1.00 97.06 211 THR A N 1
ATOM 1659 C CA . THR A 1 211 ? -1.501 -6.240 -7.929 1.00 97.06 211 THR A CA 1
ATOM 1660 C C . THR A 1 211 ? -1.391 -7.617 -8.573 1.00 97.06 211 THR A C 1
ATOM 1662 O O . THR A 1 211 ? -1.959 -7.854 -9.636 1.00 97.06 211 THR A O 1
ATOM 1665 N N . SER A 1 212 ? -0.623 -8.517 -7.954 1.00 97.06 212 SER A N 1
ATOM 1666 C CA . SER A 1 212 ? -0.555 -9.923 -8.365 1.00 97.06 212 SER A CA 1
ATOM 1667 C C . SER A 1 212 ? -1.856 -10.657 -8.023 1.00 97.06 212 SER A C 1
ATOM 1669 O O . SER A 1 212 ? -2.312 -10.643 -6.886 1.00 97.06 212 SER A O 1
ATOM 1671 N N . ALA A 1 213 ? -2.406 -11.356 -9.005 1.00 97.62 213 ALA A N 1
ATOM 1672 C CA . ALA A 1 213 ? -3.618 -12.165 -8.948 1.00 97.62 213 ALA A CA 1
ATOM 1673 C C . ALA A 1 213 ? -3.338 -13.596 -9.436 1.00 97.62 213 ALA A C 1
ATOM 1675 O O . ALA A 1 213 ? -4.113 -14.175 -10.205 1.00 97.62 213 ALA A O 1
ATOM 1676 N N . ARG A 1 214 ? -2.204 -14.177 -9.015 1.00 97.06 214 ARG A N 1
ATOM 1677 C CA . ARG A 1 214 ? -1.868 -15.579 -9.315 1.00 97.06 214 ARG A CA 1
ATOM 1678 C C . ARG A 1 214 ? -2.978 -16.499 -8.820 1.00 97.06 214 ARG A C 1
ATOM 1680 O O . ARG A 1 214 ? -3.634 -16.212 -7.819 1.00 97.06 214 ARG A O 1
ATOM 1687 N N . LYS A 1 215 ? -3.179 -17.622 -9.512 1.00 97.81 215 LYS A N 1
ATOM 1688 C CA . LYS A 1 215 ? -4.258 -18.561 -9.191 1.00 97.81 215 LYS A CA 1
ATOM 1689 C C . LYS A 1 215 ? -4.195 -18.983 -7.720 1.00 97.81 215 LYS A C 1
ATOM 1691 O O . LYS A 1 215 ? -3.202 -19.559 -7.284 1.00 97.81 215 LYS A O 1
ATOM 1696 N N . GLY A 1 216 ? -5.256 -18.703 -6.971 1.00 97.69 216 GLY A N 1
ATOM 1697 C CA . GLY A 1 216 ? -5.372 -19.040 -5.554 1.00 97.69 216 GLY A CA 1
ATOM 1698 C C . GLY A 1 216 ? -4.723 -18.048 -4.579 1.00 97.69 216 GLY A C 1
ATOM 1699 O O . GLY A 1 216 ? -4.908 -18.200 -3.374 1.00 97.69 216 GLY A O 1
ATOM 1700 N N . GLN A 1 217 ? -3.991 -17.037 -5.058 1.00 97.25 217 GLN A N 1
ATOM 1701 C CA . GLN A 1 217 ? -3.341 -16.037 -4.210 1.00 97.25 217 GLN A CA 1
ATOM 1702 C C . GLN A 1 217 ? -4.376 -15.074 -3.626 1.00 97.25 217 GLN A C 1
ATOM 1704 O O . GLN A 1 217 ? -5.141 -14.478 -4.381 1.00 97.25 217 GLN A O 1
ATOM 1709 N N . LEU A 1 218 ? -4.366 -14.876 -2.306 1.00 97.75 218 LEU A N 1
ATOM 1710 C CA . LEU A 1 218 ? -5.169 -13.828 -1.678 1.00 97.75 218 LEU A CA 1
ATOM 1711 C C . LEU A 1 218 ? -4.604 -12.436 -1.995 1.00 97.75 218 LEU A C 1
ATOM 1713 O O . LEU A 1 218 ? -3.392 -12.216 -1.941 1.00 97.75 218 LEU A O 1
ATOM 1717 N N . GLY A 1 219 ? -5.498 -11.498 -2.288 1.00 96.88 219 GLY A N 1
ATOM 1718 C CA . GLY A 1 219 ? -5.210 -10.098 -2.571 1.00 96.88 219 GLY A CA 1
ATOM 1719 C C . GLY A 1 219 ? -6.120 -9.163 -1.779 1.00 96.88 219 GLY A C 1
ATOM 1720 O O . GLY A 1 219 ? -7.062 -9.594 -1.114 1.00 96.88 219 GLY A O 1
ATOM 1721 N N . ILE A 1 220 ? -5.831 -7.864 -1.851 1.00 96.69 220 ILE A N 1
ATOM 1722 C CA . ILE A 1 220 ? -6.626 -6.811 -1.210 1.00 96.69 220 ILE A CA 1
ATOM 1723 C C . ILE A 1 220 ? -6.836 -5.698 -2.231 1.00 96.69 220 ILE A C 1
ATOM 1725 O O . ILE A 1 220 ? -5.861 -5.212 -2.804 1.00 96.69 220 ILE A O 1
ATOM 1729 N N . ILE A 1 221 ? -8.088 -5.282 -2.418 1.00 97.00 221 ILE A N 1
ATOM 1730 C CA . ILE A 1 221 ? -8.476 -4.169 -3.287 1.00 97.00 221 ILE A CA 1
ATOM 1731 C C . ILE A 1 221 ? -9.118 -3.078 -2.420 1.00 97.00 221 ILE A C 1
ATOM 1733 O O . ILE A 1 221 ? -10.326 -3.121 -2.171 1.00 97.00 221 ILE A O 1
ATOM 1737 N N . PRO A 1 222 ? -8.330 -2.119 -1.904 1.00 95.25 222 PRO A N 1
ATOM 1738 C CA . PRO A 1 222 ? -8.861 -0.993 -1.154 1.00 95.25 222 PRO A CA 1
ATOM 1739 C C . PRO A 1 222 ? -9.675 -0.020 -2.009 1.00 95.25 222 PRO A C 1
ATOM 1741 O O . PRO A 1 222 ? -9.309 0.322 -3.138 1.00 95.25 222 PRO A O 1
ATOM 1744 N N . GLY A 1 223 ? -10.760 0.489 -1.435 1.00 92.38 223 GLY A N 1
ATOM 1745 C CA . GLY A 1 223 ? -11.499 1.619 -1.979 1.00 92.38 223 GLY A CA 1
ATOM 1746 C C . GLY A 1 223 ? -10.914 2.959 -1.543 1.00 92.38 223 GLY A C 1
ATOM 1747 O O . GLY A 1 223 ? -9.752 3.288 -1.785 1.00 92.38 223 GLY A O 1
ATOM 1748 N N . SER A 1 224 ? -11.766 3.754 -0.913 1.00 89.56 224 SER A N 1
ATOM 1749 C CA . SER A 1 224 ? -11.471 5.044 -0.301 1.00 89.56 224 SER A CA 1
ATOM 1750 C C . SER A 1 224 ? -11.733 4.974 1.206 1.00 89.56 224 SER A C 1
ATOM 1752 O O . SER A 1 224 ? -12.296 3.994 1.687 1.00 89.56 224 SER A O 1
ATOM 1754 N N . MET A 1 225 ? -11.408 6.047 1.932 1.00 88.31 225 MET A N 1
ATOM 1755 C CA . MET A 1 225 ? -11.549 6.112 3.395 1.00 88.31 225 MET A CA 1
ATOM 1756 C C . MET A 1 225 ? -12.965 5.841 3.944 1.00 88.31 225 MET A C 1
ATOM 1758 O O . MET A 1 225 ? -13.093 5.616 5.142 1.00 88.31 225 MET A O 1
ATOM 1762 N N . GLY A 1 226 ? -14.004 5.858 3.096 1.00 88.31 226 GLY A N 1
ATOM 1763 C CA . GLY A 1 226 ? -15.396 5.610 3.496 1.00 88.31 226 GLY A CA 1
ATOM 1764 C C . GLY A 1 226 ? -16.123 4.493 2.740 1.00 88.31 226 GLY A C 1
ATOM 1765 O O . GLY A 1 226 ? -17.258 4.185 3.076 1.00 88.31 226 GLY A O 1
ATOM 1766 N N . THR A 1 227 ? -15.518 3.875 1.720 1.00 88.19 227 THR A N 1
ATOM 1767 C CA . THR A 1 227 ? -16.236 2.912 0.849 1.00 88.19 227 THR A CA 1
ATOM 1768 C C . THR A 1 227 ? -15.953 1.451 1.173 1.00 88.19 227 THR A C 1
ATOM 1770 O O . THR A 1 227 ? -16.628 0.581 0.638 1.00 88.19 227 THR A O 1
ATOM 1773 N N . GLY A 1 228 ? -14.949 1.168 2.006 1.00 93.19 228 GLY A N 1
ATOM 1774 C CA . GLY A 1 228 ? -14.520 -0.199 2.286 1.00 93.19 228 GLY A CA 1
ATOM 1775 C C . GLY A 1 228 ? -13.527 -0.763 1.276 1.00 93.19 228 GLY A C 1
ATOM 1776 O O . GLY A 1 228 ? -12.938 -0.034 0.472 1.00 93.19 228 GLY A O 1
ATOM 1777 N N . SER A 1 229 ? -13.296 -2.068 1.384 1.00 97.12 229 SER A N 1
ATOM 1778 C CA . SER A 1 229 ? -12.250 -2.811 0.679 1.00 97.12 229 SER A CA 1
ATOM 1779 C C . SER A 1 229 ? -12.710 -4.237 0.378 1.00 97.12 229 SER A C 1
ATOM 1781 O O . SER A 1 229 ? -13.593 -4.751 1.052 1.00 97.12 229 SER A O 1
ATOM 1783 N N . TYR A 1 230 ? -12.061 -4.915 -0.566 1.00 97.69 230 TYR A N 1
ATOM 1784 C CA . TYR A 1 230 ? -12.309 -6.336 -0.832 1.00 97.69 230 TYR A CA 1
ATOM 1785 C C . TYR A 1 230 ? -11.084 -7.191 -0.518 1.00 97.69 230 TYR A C 1
ATOM 1787 O O . TYR A 1 230 ? -9.971 -6.852 -0.930 1.00 97.69 230 TYR A O 1
ATOM 1795 N N . ILE A 1 231 ? -11.290 -8.332 0.146 1.00 97.69 231 ILE A N 1
ATOM 1796 C CA . ILE A 1 231 ? -10.340 -9.449 0.088 1.00 97.69 231 ILE A CA 1
ATOM 1797 C C . ILE A 1 231 ? -10.699 -10.274 -1.137 1.00 97.69 231 ILE A C 1
ATOM 1799 O O . ILE A 1 231 ? -11.854 -10.650 -1.330 1.00 97.69 231 ILE A O 1
ATOM 1803 N N . THR A 1 232 ? -9.710 -10.544 -1.977 1.00 98.00 232 THR A N 1
ATOM 1804 C CA . THR A 1 232 ? -9.904 -11.236 -3.254 1.00 98.00 232 THR A CA 1
ATOM 1805 C C . THR A 1 232 ? -9.028 -12.471 -3.343 1.00 98.00 232 THR A C 1
ATOM 1807 O O . THR A 1 232 ? -8.067 -12.611 -2.587 1.00 98.00 232 THR A O 1
ATOM 1810 N N . ARG A 1 233 ? -9.330 -13.365 -4.283 1.00 98.44 233 ARG A N 1
ATOM 1811 C CA . ARG A 1 233 ? -8.445 -14.462 -4.671 1.00 98.44 233 ARG A CA 1
ATOM 1812 C C . ARG A 1 233 ? -8.206 -14.432 -6.175 1.00 98.44 233 ARG A C 1
ATOM 1814 O O . ARG A 1 233 ? -9.137 -14.314 -6.967 1.00 98.44 233 ARG A O 1
ATOM 1821 N N . GLY A 1 234 ? -6.943 -14.515 -6.573 1.00 98.44 234 GLY A N 1
ATOM 1822 C CA . GLY A 1 234 ? -6.542 -14.478 -7.973 1.00 98.44 234 GLY A CA 1
ATOM 1823 C C . GLY A 1 234 ? -7.032 -15.690 -8.759 1.00 98.44 234 GLY A C 1
ATOM 1824 O O . GLY A 1 234 ? -6.923 -16.828 -8.294 1.00 98.44 234 GLY A O 1
ATOM 1825 N N . LYS A 1 235 ? -7.528 -15.458 -9.978 1.00 98.44 235 LYS A N 1
ATOM 1826 C CA . LYS A 1 235 ? -7.898 -16.518 -10.933 1.00 98.44 235 LYS A CA 1
ATOM 1827 C C . LYS A 1 235 ? -6.712 -16.978 -11.786 1.00 98.44 235 LYS A C 1
ATOM 1829 O O . LYS A 1 235 ? -6.746 -18.078 -12.334 1.00 98.44 235 LYS A O 1
ATOM 1834 N N . GLY A 1 236 ? -5.627 -16.196 -11.814 1.00 96.94 236 GLY A N 1
ATOM 1835 C CA . GLY A 1 236 ? -4.410 -16.505 -12.562 1.00 96.94 236 GLY A CA 1
ATOM 1836 C C . GLY A 1 236 ? -4.561 -16.329 -14.069 1.00 96.94 236 GLY A C 1
ATOM 1837 O O . GLY A 1 236 ? -3.989 -17.118 -14.820 1.00 96.94 236 GLY A O 1
ATOM 1838 N N . GLU A 1 237 ? -5.339 -15.334 -14.509 1.00 96.38 237 GLU A N 1
ATOM 1839 C CA . GLU A 1 237 ? -5.553 -15.080 -15.935 1.00 96.38 237 GLU A CA 1
ATOM 1840 C C . GLU A 1 237 ? -4.220 -14.804 -16.642 1.00 96.38 237 GLU A C 1
ATOM 1842 O O . GLU A 1 237 ? -3.496 -13.850 -16.341 1.00 96.38 237 GLU A O 1
ATOM 1847 N N . SER A 1 238 ? -3.886 -15.684 -17.580 1.00 93.81 238 SER A N 1
ATOM 1848 C CA . SER A 1 238 ? -2.596 -15.720 -18.263 1.00 93.81 238 SER A CA 1
ATOM 1849 C C . SER A 1 238 ? -2.338 -14.486 -19.126 1.00 93.81 238 SER A C 1
ATOM 1851 O O . SER A 1 238 ? -1.218 -13.978 -19.126 1.00 93.81 238 SER A O 1
ATOM 1853 N N . MET A 1 239 ? -3.367 -13.971 -19.804 1.00 91.62 239 MET A N 1
ATOM 1854 C CA . MET A 1 239 ? -3.272 -12.805 -20.685 1.00 91.62 239 MET A CA 1
ATOM 1855 C C . MET A 1 239 ? -3.188 -11.489 -19.909 1.00 91.62 239 MET A C 1
ATOM 1857 O O . MET A 1 239 ? -2.666 -10.508 -20.429 1.00 91.62 239 MET A O 1
ATOM 1861 N N . ALA A 1 240 ? -3.643 -11.480 -18.654 1.00 94.69 240 ALA A N 1
ATOM 1862 C CA . ALA A 1 240 ? -3.426 -10.388 -17.706 1.00 94.69 240 ALA A CA 1
ATOM 1863 C C . ALA A 1 240 ? -2.114 -10.551 -16.914 1.00 94.69 240 ALA A C 1
ATOM 1865 O O . ALA A 1 240 ? -1.875 -9.826 -15.946 1.00 94.69 240 ALA A O 1
ATOM 1866 N N . TRP A 1 241 ? -1.292 -11.545 -17.269 1.00 96.25 241 TRP A N 1
ATOM 1867 C CA . TRP A 1 241 ? -0.079 -11.938 -16.549 1.00 96.25 241 TRP A CA 1
ATOM 1868 C C . TRP A 1 241 ? -0.309 -12.079 -15.044 1.00 96.25 241 TRP A C 1
ATOM 1870 O O . TRP A 1 241 ? 0.449 -11.555 -14.222 1.00 96.25 241 TRP A O 1
ATOM 1880 N N . SER A 1 242 ? -1.409 -12.755 -14.688 1.00 96.88 242 SER A N 1
ATOM 1881 C CA . SER A 1 242 ? -1.842 -12.940 -13.304 1.00 96.88 242 SER A CA 1
ATOM 1882 C C . SER A 1 242 ? -1.840 -11.624 -12.525 1.00 96.88 242 SER A C 1
ATOM 1884 O O . SER A 1 242 ? -1.242 -11.541 -11.456 1.00 96.88 242 SER A O 1
ATOM 1886 N N . SER A 1 243 ? -2.449 -10.577 -13.078 1.00 97.81 243 SER A N 1
ATOM 1887 C CA . SER A 1 243 ? -2.546 -9.264 -12.439 1.00 97.81 243 SER A CA 1
ATOM 1888 C C . SER A 1 243 ? -3.991 -8.788 -12.383 1.00 97.81 243 SER A C 1
ATOM 1890 O O . SER A 1 243 ? -4.797 -9.156 -13.230 1.00 97.81 243 SER A O 1
ATOM 1892 N N . CYS A 1 244 ? -4.309 -7.953 -11.400 1.00 97.88 244 CYS A N 1
ATOM 1893 C CA . CYS A 1 244 ? -5.595 -7.269 -11.290 1.00 97.88 244 CYS A CA 1
ATOM 1894 C C . CYS A 1 244 ? -5.396 -5.825 -10.803 1.00 97.88 244 CYS A C 1
ATOM 1896 O O . CYS A 1 244 ? -4.261 -5.354 -10.648 1.00 97.88 244 CYS A O 1
ATOM 1898 N N . SER A 1 245 ? -6.488 -5.089 -10.590 1.00 96.81 245 SER A N 1
ATOM 1899 C CA . SER A 1 245 ? -6.408 -3.726 -10.050 1.00 96.81 245 SER A CA 1
ATOM 1900 C C . SER A 1 245 ? -5.755 -3.697 -8.653 1.00 96.81 245 SER A C 1
ATOM 1902 O O . SER A 1 245 ? -5.533 -4.726 -8.020 1.00 96.81 245 SER A O 1
ATOM 1904 N N . HIS A 1 246 ? -5.389 -2.511 -8.164 1.00 94.81 246 HIS A N 1
ATOM 1905 C CA . HIS A 1 246 ? -4.933 -2.341 -6.773 1.00 94.81 246 HIS A CA 1
ATOM 1906 C C . HIS A 1 246 ? -5.967 -1.668 -5.872 1.00 94.81 246 HIS A C 1
ATOM 1908 O O . HIS A 1 246 ? -5.727 -1.546 -4.681 1.00 94.81 246 HIS A O 1
ATOM 1914 N N . GLY A 1 247 ? -7.037 -1.121 -6.441 1.00 94.06 247 GLY A N 1
ATOM 1915 C CA . GLY A 1 247 ? -7.984 -0.273 -5.734 1.00 94.06 247 GLY A CA 1
ATOM 1916 C C . GLY A 1 247 ? -8.851 0.529 -6.695 1.00 94.06 247 GLY A C 1
ATOM 1917 O O . GLY A 1 247 ? -8.672 0.451 -7.912 1.00 94.06 247 GLY A O 1
ATOM 1918 N N . ALA A 1 248 ? -9.756 1.343 -6.151 1.00 90.38 248 ALA A N 1
ATOM 1919 C CA . ALA A 1 248 ? 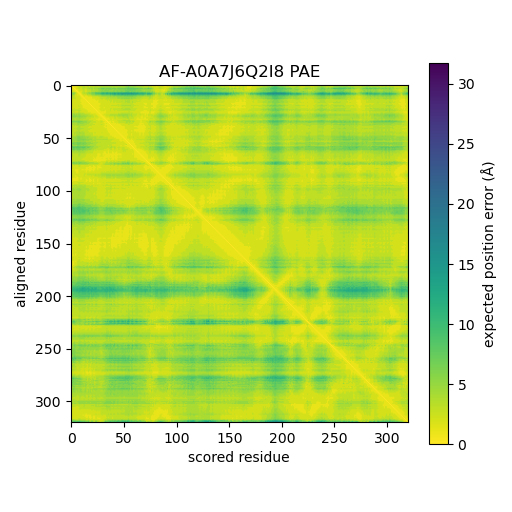-10.732 2.101 -6.944 1.00 90.38 248 ALA A CA 1
ATOM 1920 C C . ALA A 1 248 ? -1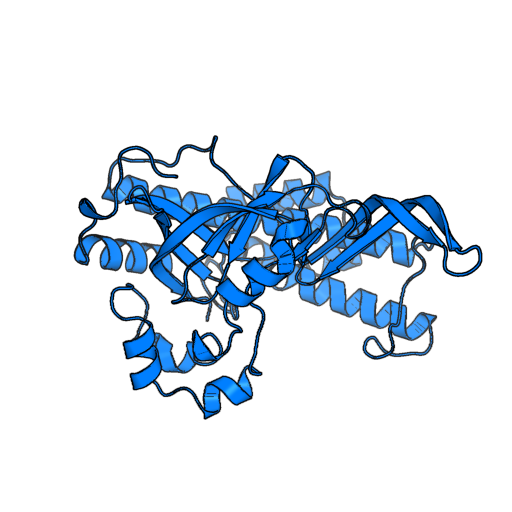0.087 3.050 -7.977 1.00 90.38 248 ALA A C 1
ATOM 1922 O O . ALA A 1 248 ? -10.614 3.290 -9.062 1.00 90.38 248 ALA A O 1
ATOM 1923 N N . GLY A 1 249 ? -8.914 3.601 -7.658 1.00 90.00 249 GLY A N 1
ATOM 1924 C CA . GLY A 1 249 ? -8.260 4.609 -8.487 1.00 90.00 249 GLY A CA 1
ATOM 1925 C C . GLY A 1 249 ? -8.976 5.963 -8.442 1.00 90.00 249 GLY A C 1
ATOM 1926 O O . GLY A 1 249 ? -10.162 6.086 -8.136 1.00 90.00 249 GLY A O 1
ATOM 1927 N N . ARG A 1 250 ? -8.228 7.035 -8.707 1.00 91.31 250 ARG A N 1
ATOM 1928 C CA . ARG A 1 250 ? -8.755 8.397 -8.572 1.00 91.31 250 ARG A CA 1
ATOM 1929 C C . ARG A 1 250 ? -9.613 8.780 -9.777 1.00 91.31 250 ARG A C 1
ATOM 1931 O O . ARG A 1 250 ? -9.183 8.617 -10.916 1.00 91.31 250 ARG A O 1
ATOM 1938 N N . LYS A 1 251 ? -10.782 9.363 -9.508 1.00 93.19 251 LYS A N 1
ATOM 1939 C CA . LYS A 1 251 ? -11.627 10.068 -10.483 1.00 93.19 251 LYS A CA 1
ATOM 1940 C C . LYS A 1 251 ? -11.248 11.547 -10.580 1.00 93.19 251 LYS A C 1
ATOM 1942 O O . LYS A 1 251 ? -11.304 12.132 -11.656 1.00 93.19 251 LYS A O 1
ATOM 1947 N N . LEU A 1 252 ? -10.823 12.147 -9.464 1.00 91.56 252 LEU A N 1
ATOM 1948 C CA . LEU A 1 252 ? -10.434 13.556 -9.380 1.00 91.56 252 LEU A CA 1
ATOM 1949 C C . LEU A 1 252 ? -8.958 13.717 -9.002 1.00 91.56 252 LEU A C 1
ATOM 1951 O O . LEU A 1 252 ? -8.424 13.015 -8.135 1.00 91.56 252 LEU A O 1
ATOM 1955 N N . SER A 1 253 ? -8.295 14.720 -9.586 1.00 92.56 253 SER A N 1
ATOM 1956 C CA . SER A 1 253 ? -6.990 15.162 -9.083 1.00 92.56 253 SER A CA 1
ATOM 1957 C C . SER A 1 253 ? -7.121 15.673 -7.644 1.00 92.56 253 SER A C 1
ATOM 1959 O O . SER A 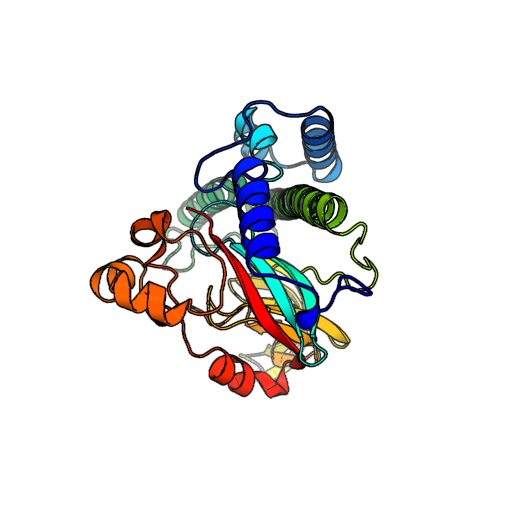1 253 ? -8.197 16.101 -7.223 1.00 92.56 253 SER A O 1
ATOM 1961 N N . ARG A 1 254 ? -6.027 15.660 -6.874 1.00 91.38 254 ARG A N 1
ATOM 1962 C CA . ARG A 1 254 ? -6.044 16.123 -5.473 1.00 91.38 254 ARG A CA 1
ATOM 1963 C C . ARG A 1 254 ? -6.550 17.564 -5.348 1.00 91.38 254 ARG A C 1
ATOM 1965 O O . ARG A 1 254 ? -7.393 17.864 -4.509 1.00 91.38 254 ARG A O 1
ATOM 1972 N N . ASN A 1 255 ? -6.098 18.435 -6.250 1.00 91.88 255 ASN A N 1
ATOM 1973 C CA . ASN A 1 255 ? -6.512 19.838 -6.292 1.00 91.88 255 ASN A CA 1
ATOM 1974 C C . ASN A 1 255 ? -7.964 20.009 -6.757 1.00 91.88 255 ASN A C 1
ATOM 1976 O O . ASN A 1 255 ? -8.639 20.935 -6.321 1.00 91.88 255 ASN A O 1
ATOM 1980 N N . ALA A 1 256 ? -8.467 19.143 -7.643 1.00 92.81 256 ALA A N 1
ATOM 1981 C CA . ALA A 1 256 ? -9.880 19.155 -8.011 1.00 92.81 256 ALA A CA 1
ATOM 1982 C C . ALA A 1 256 ? -10.759 18.723 -6.829 1.00 92.81 256 ALA A C 1
ATOM 1984 O O . ALA A 1 256 ? -11.670 19.461 -6.469 1.00 92.81 256 ALA A O 1
ATOM 1985 N N . ALA A 1 257 ? -10.421 17.615 -6.165 1.00 91.81 257 ALA A N 1
ATOM 1986 C CA . ALA A 1 257 ? -11.132 17.125 -4.985 1.00 91.81 257 ALA A CA 1
ATOM 1987 C C . ALA A 1 257 ? -11.178 18.174 -3.855 1.00 91.81 257 ALA A C 1
ATOM 1989 O O . ALA A 1 257 ? -12.253 18.492 -3.354 1.00 91.81 257 ALA A O 1
ATOM 1990 N N . LYS A 1 258 ? -10.047 18.827 -3.544 1.00 89.62 258 LYS A N 1
ATOM 1991 C CA . LYS A 1 258 ? -9.981 19.930 -2.561 1.00 89.62 258 LYS A CA 1
ATOM 1992 C C . LYS A 1 258 ? -10.815 21.159 -2.918 1.00 89.62 258 LYS A C 1
ATOM 1994 O O . LYS A 1 258 ? -11.097 21.961 -2.032 1.00 89.62 258 LYS A O 1
ATOM 1999 N N . ARG A 1 259 ? -11.171 21.357 -4.188 1.00 91.38 259 ARG A N 1
ATOM 2000 C CA . ARG A 1 259 ? -12.044 22.465 -4.599 1.00 91.38 259 ARG A CA 1
ATOM 2001 C C . ARG A 1 259 ? -13.516 22.111 -4.444 1.00 91.38 259 ARG A C 1
ATOM 2003 O O . ARG A 1 259 ? -14.271 22.974 -4.021 1.00 91.38 259 ARG A O 1
ATOM 2010 N N . VAL A 1 260 ? -13.894 20.873 -4.761 1.00 91.94 260 VAL A N 1
ATOM 2011 C CA . VAL A 1 260 ? -15.308 20.476 -4.859 1.00 91.94 260 VAL A CA 1
ATOM 2012 C C . VAL A 1 260 ? -15.872 19.867 -3.577 1.00 91.94 260 VAL A C 1
ATOM 2014 O O . VAL A 1 260 ? -17.001 20.175 -3.245 1.00 91.94 260 VAL A O 1
ATOM 2017 N N . VAL A 1 261 ? -15.102 19.066 -2.832 1.00 90.62 261 VAL A N 1
ATOM 2018 C CA . VAL A 1 261 ? -15.641 18.298 -1.693 1.00 90.62 261 VAL A CA 1
ATOM 2019 C C . VAL A 1 261 ? -15.709 19.164 -0.447 1.00 90.62 261 VAL A C 1
ATOM 2021 O O . VAL A 1 261 ? -14.654 19.501 0.074 1.00 90.62 261 VAL A O 1
ATOM 2024 N N . GLY A 1 262 ? -16.876 19.534 0.067 1.00 92.69 262 GLY A N 1
ATOM 2025 C CA . GLY A 1 262 ? -17.004 20.304 1.313 1.00 92.69 262 GLY A CA 1
ATOM 2026 C C . GLY A 1 262 ? -16.535 19.544 2.566 1.00 92.69 262 GLY A C 1
ATOM 2027 O O . GLY A 1 262 ? -16.447 18.322 2.571 1.00 92.69 262 GLY A O 1
ATOM 2028 N N . VAL A 1 263 ? -16.242 20.253 3.668 1.00 92.56 263 VAL A N 1
ATOM 2029 C CA . VAL A 1 263 ? -15.976 19.589 4.968 1.00 92.56 263 VAL A CA 1
ATOM 2030 C C . VAL A 1 263 ? -17.242 18.914 5.507 1.00 92.56 263 VAL A C 1
ATOM 2032 O O . VAL A 1 263 ? -17.152 17.807 6.019 1.00 92.56 263 VAL A O 1
ATOM 2035 N N . GLY A 1 264 ? -18.408 19.556 5.358 1.00 92.19 264 GLY A N 1
ATOM 2036 C CA . GLY A 1 264 ? -19.699 18.968 5.735 1.00 92.19 264 GLY A CA 1
ATOM 2037 C C . GLY A 1 264 ? -19.993 17.687 4.954 1.00 92.19 264 GLY A C 1
ATOM 2038 O O . GLY A 1 264 ? -20.204 16.650 5.563 1.00 92.19 264 GLY A O 1
ATOM 2039 N N . GLU A 1 265 ? -19.860 17.735 3.626 1.00 92.00 265 GLU A N 1
ATOM 2040 C CA . GLU A 1 265 ? -20.020 16.559 2.756 1.00 92.00 265 GLU A CA 1
ATOM 2041 C C . GLU A 1 265 ? -19.059 15.423 3.128 1.00 92.00 265 GLU A C 1
ATOM 2043 O O . GLU A 1 265 ? -19.447 14.261 3.146 1.00 92.00 265 GLU A O 1
ATOM 2048 N N . LEU A 1 266 ? -17.798 15.736 3.453 1.00 92.81 266 LEU A N 1
ATOM 2049 C CA . LEU A 1 266 ? -16.853 14.718 3.910 1.00 92.81 266 LEU A CA 1
ATOM 2050 C C . LEU A 1 266 ? -17.286 14.095 5.246 1.00 92.81 266 LEU A C 1
ATOM 2052 O O . LEU A 1 266 ? -17.140 12.889 5.411 1.00 92.81 266 LEU A O 1
ATOM 2056 N N . ASN A 1 267 ? -17.816 14.885 6.182 1.00 92.62 267 ASN A N 1
ATOM 2057 C CA . ASN A 1 267 ? -18.338 14.353 7.442 1.00 92.62 267 ASN A CA 1
ATOM 2058 C C . ASN A 1 26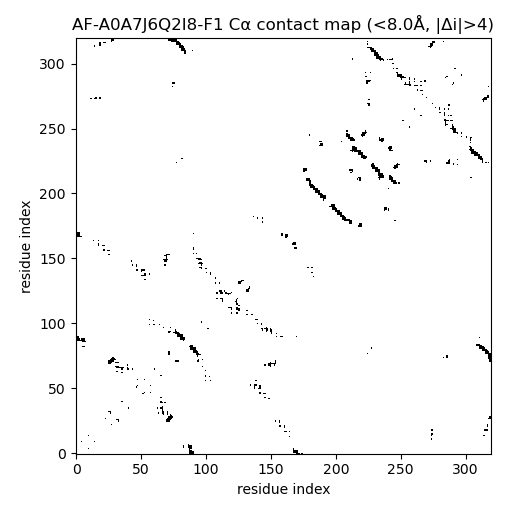7 ? -19.532 13.420 7.204 1.00 92.62 267 ASN A C 1
ATOM 2060 O O . ASN A 1 267 ? -19.572 12.351 7.802 1.00 92.62 267 ASN A O 1
ATOM 2064 N N . GLU A 1 268 ? -20.452 13.791 6.311 1.00 93.19 268 GLU A N 1
ATOM 2065 C CA . GLU A 1 268 ? -21.597 12.954 5.922 1.00 93.19 268 GLU A CA 1
ATOM 2066 C C . GLU A 1 268 ? -21.136 11.638 5.278 1.00 93.19 268 GLU A C 1
ATOM 2068 O O . GLU A 1 268 ? -21.596 10.563 5.646 1.00 93.19 268 GLU A O 1
ATOM 2073 N N . MET A 1 269 ? -20.151 11.689 4.375 1.00 92.94 269 MET A N 1
ATOM 2074 C CA . MET A 1 269 ? -19.586 10.487 3.739 1.00 92.94 269 MET A CA 1
ATOM 2075 C C . MET A 1 269 ? -18.860 9.547 4.703 1.00 92.94 269 MET A C 1
ATOM 2077 O O . MET A 1 269 ? -18.610 8.394 4.356 1.00 92.94 269 MET A O 1
ATOM 2081 N N . MET A 1 270 ? -18.466 10.050 5.870 1.00 95.25 270 MET A N 1
ATOM 2082 C CA . MET A 1 270 ? -17.753 9.299 6.898 1.00 95.25 270 MET A CA 1
ATOM 2083 C C . MET A 1 270 ? -18.653 8.948 8.090 1.00 95.25 270 MET A C 1
ATOM 2085 O O . MET A 1 270 ? -18.153 8.502 9.123 1.00 95.25 270 MET A O 1
ATOM 2089 N N . GLU A 1 271 ? -19.967 9.160 7.979 1.00 93.94 271 GLU A N 1
ATOM 2090 C CA . GLU A 1 271 ? -20.919 8.833 9.035 1.00 93.94 271 GLU A CA 1
ATOM 2091 C C . GLU A 1 271 ? -20.825 7.345 9.422 1.00 93.94 271 GLU A C 1
ATOM 2093 O O . GLU A 1 271 ? -20.759 6.454 8.576 1.00 93.94 271 GLU A O 1
ATOM 2098 N N . GLY A 1 272 ? -20.777 7.073 10.729 1.00 93.25 272 GLY A N 1
ATOM 2099 C CA . GLY A 1 272 ? -20.605 5.718 11.26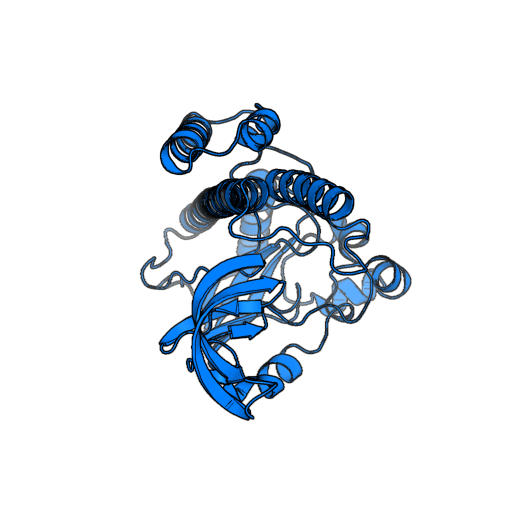5 1.00 93.25 272 GLY A CA 1
ATOM 2100 C C . GLY A 1 272 ? -19.163 5.192 11.261 1.00 93.25 272 GLY A C 1
ATOM 2101 O O . GLY A 1 272 ? -18.937 4.071 11.718 1.00 93.25 272 GLY A O 1
ATOM 2102 N N . ILE A 1 273 ? -18.189 5.985 10.802 1.00 96.75 273 ILE A N 1
ATOM 2103 C CA . ILE A 1 273 ? -16.759 5.654 10.818 1.00 96.75 273 ILE A CA 1
ATOM 2104 C C . ILE A 1 273 ? -16.048 6.602 11.784 1.00 96.75 273 ILE A C 1
ATOM 2106 O O . ILE A 1 273 ? -16.223 7.815 11.722 1.00 96.75 273 ILE A O 1
ATOM 2110 N N . VAL A 1 274 ? -15.195 6.076 12.662 1.00 97.38 274 VAL A N 1
ATOM 2111 C CA . VAL A 1 274 ? -14.339 6.900 13.526 1.00 97.38 274 VAL A CA 1
ATOM 2112 C C . VAL A 1 274 ? -13.093 7.349 12.768 1.00 97.38 274 VAL A C 1
ATOM 2114 O O . VAL A 1 274 ? -12.300 6.530 12.308 1.00 97.38 274 VAL A O 1
ATOM 2117 N N . TRP A 1 275 ? -12.887 8.657 12.668 1.00 95.81 275 TRP A N 1
ATOM 2118 C CA . TRP A 1 275 ? -11.738 9.260 11.991 1.00 95.81 275 TRP A CA 1
ATOM 2119 C C . TRP A 1 275 ? -11.427 10.643 12.577 1.00 95.81 275 TRP A C 1
ATOM 2121 O O . TRP A 1 275 ? -12.197 11.186 13.371 1.00 95.81 275 TRP A O 1
ATOM 2131 N N . ASP A 1 276 ? -10.297 11.234 12.186 1.00 93.69 276 ASP A N 1
ATOM 2132 C CA . ASP A 1 276 ? -9.923 12.583 12.619 1.00 93.69 276 ASP A CA 1
ATOM 2133 C C . ASP A 1 276 ? -10.621 13.684 11.805 1.00 93.69 276 ASP A C 1
ATOM 2135 O O . ASP A 1 276 ? -10.084 14.208 10.822 1.00 93.69 276 ASP A O 1
ATOM 2139 N N . SER A 1 277 ? -11.805 14.092 12.256 1.00 90.25 277 SER A N 1
ATOM 2140 C CA . SER A 1 277 ? -12.558 15.189 11.642 1.00 90.25 277 SER A CA 1
ATOM 2141 C C . SER A 1 277 ? -11.852 16.551 11.737 1.00 90.25 277 SER A C 1
ATOM 2143 O O . SER A 1 277 ? -12.124 17.438 10.925 1.00 90.25 277 SER A O 1
ATOM 2145 N N . ASN A 1 278 ? -10.900 16.751 12.660 1.00 89.38 278 ASN A N 1
ATOM 2146 C CA . ASN A 1 278 ? -10.123 17.999 12.716 1.00 89.38 278 ASN A CA 1
ATOM 2147 C C . ASN A 1 278 ? -9.154 18.102 11.533 1.00 89.38 278 ASN A C 1
ATOM 2149 O O . ASN A 1 278 ? -8.871 19.198 11.038 1.00 89.38 278 ASN A O 1
ATOM 2153 N N . ALA A 1 279 ? -8.704 16.955 11.023 1.00 87.94 279 ALA A N 1
ATOM 2154 C CA . ALA A 1 279 ? -7.895 16.861 9.820 1.00 87.94 279 ALA A CA 1
ATOM 2155 C C . ALA A 1 279 ? -8.718 16.944 8.525 1.00 87.94 279 ALA A C 1
ATOM 2157 O O . ALA A 1 279 ? -8.127 16.909 7.444 1.00 87.94 279 ALA A O 1
ATOM 2158 N N . ALA A 1 280 ? -10.049 17.123 8.593 1.00 88.06 280 ALA A N 1
ATOM 2159 C CA . ALA A 1 280 ? -10.937 17.136 7.430 1.00 88.06 280 ALA A CA 1
ATOM 2160 C C . ALA A 1 280 ? -10.390 17.992 6.287 1.00 88.06 280 ALA A C 1
ATOM 2162 O O . ALA A 1 280 ? -10.257 17.499 5.175 1.00 88.06 280 ALA A O 1
ATOM 2163 N N . LYS A 1 281 ? -9.972 19.239 6.560 1.00 88.19 281 LYS A N 1
ATOM 2164 C CA . LYS A 1 281 ? -9.418 20.159 5.544 1.00 88.19 281 LYS A CA 1
ATOM 2165 C C . LYS A 1 281 ? -8.177 19.610 4.829 1.00 88.19 281 LYS A C 1
ATOM 2167 O O . LYS A 1 281 ? -7.973 19.931 3.656 1.00 88.19 281 LYS A O 1
ATOM 2172 N N . LEU A 1 282 ? -7.359 18.822 5.523 1.00 87.88 282 LEU A N 1
ATOM 2173 C CA . LEU A 1 282 ? -6.112 18.258 5.008 1.00 87.88 282 LEU A CA 1
ATOM 2174 C C . LEU A 1 282 ? -6.362 17.044 4.114 1.00 87.88 282 LEU A C 1
ATOM 2176 O O . LEU A 1 282 ? -5.630 16.873 3.142 1.00 87.88 282 LEU A O 1
ATOM 2180 N N . VAL A 1 283 ? -7.412 16.269 4.405 1.00 90.44 283 VAL A N 1
ATOM 2181 C CA . VAL A 1 283 ? -7.697 14.975 3.761 1.00 90.44 283 VAL A CA 1
ATOM 2182 C C . VAL A 1 283 ? -8.826 15.023 2.725 1.00 90.44 283 VAL A C 1
ATOM 2184 O O . VAL A 1 283 ? -9.177 13.994 2.157 1.00 90.44 283 VAL A O 1
ATOM 2187 N N . ARG A 1 284 ? -9.373 16.206 2.403 1.00 91.19 284 ARG A N 1
ATOM 2188 C CA . ARG A 1 284 ? -10.421 16.374 1.364 1.00 91.19 284 ARG A CA 1
ATOM 2189 C C . ARG A 1 284 ? -10.032 15.798 0.005 1.00 91.19 284 ARG A C 1
ATOM 2191 O O . ARG A 1 284 ? -10.903 15.406 -0.764 1.00 91.19 284 ARG A O 1
ATOM 2198 N N . ASP A 1 285 ? -8.740 15.752 -0.327 1.00 89.06 285 ASP A N 1
ATOM 2199 C CA . ASP A 1 285 ? -8.294 15.125 -1.572 1.00 89.06 285 ASP A CA 1
ATOM 2200 C C . ASP A 1 285 ? -8.457 13.604 -1.590 1.00 89.06 285 ASP A C 1
ATOM 2202 O O . ASP A 1 285 ? -8.327 12.995 -2.649 1.00 89.06 285 ASP A O 1
ATOM 2206 N N . GLU A 1 286 ? -8.747 12.996 -0.452 1.00 90.44 286 GLU A N 1
ATOM 2207 C CA . GLU A 1 286 ? -8.848 11.556 -0.250 1.00 90.44 286 GLU A CA 1
ATOM 2208 C C . GLU A 1 286 ? -10.284 11.106 0.063 1.00 90.44 286 GLU A C 1
ATOM 2210 O O . GLU A 1 286 ? -10.514 9.924 0.309 1.00 90.44 286 GLU A O 1
ATOM 2215 N N . ALA A 1 287 ? -11.240 12.039 0.008 1.00 89.06 287 ALA A N 1
ATOM 2216 C CA . ALA A 1 287 ? -12.659 11.780 0.195 1.00 89.06 287 ALA A CA 1
ATOM 2217 C C . ALA A 1 287 ? -13.189 10.715 -0.784 1.00 89.06 287 ALA A C 1
ATOM 2219 O O . ALA A 1 287 ? -12.708 10.661 -1.923 1.00 89.06 287 ALA A O 1
ATOM 2220 N N . PRO A 1 288 ? -14.227 9.942 -0.413 1.00 90.56 288 PRO A N 1
ATOM 2221 C CA . PRO A 1 288 ? -14.827 8.930 -1.285 1.00 90.56 288 PRO A CA 1
ATOM 2222 C C . PRO A 1 288 ? -15.154 9.413 -2.701 1.00 90.56 288 PRO A C 1
ATOM 2224 O O . PRO A 1 288 ? -14.788 8.768 -3.681 1.00 90.56 288 PRO A O 1
ATOM 2227 N N . MET A 1 289 ? -15.714 10.619 -2.828 1.00 90.50 289 MET A N 1
ATOM 2228 C CA . MET A 1 289 ? -16.053 11.232 -4.120 1.00 90.50 289 MET A CA 1
ATOM 2229 C C . MET A 1 289 ? -14.845 11.461 -5.055 1.00 90.50 289 MET A C 1
ATOM 2231 O O . MET A 1 289 ? -15.005 11.647 -6.263 1.00 90.50 289 MET A O 1
ATOM 2235 N N . ALA A 1 290 ? -13.619 11.477 -4.524 1.00 91.25 290 ALA A N 1
ATOM 2236 C CA . ALA A 1 290 ? -12.405 11.645 -5.319 1.00 91.25 290 ALA A CA 1
ATOM 2237 C C . ALA A 1 290 ? -11.990 10.366 -6.067 1.00 91.25 290 ALA A C 1
ATOM 2239 O O . ALA A 1 290 ? -11.114 10.434 -6.941 1.00 91.25 290 ALA A O 1
ATOM 2240 N N . TYR A 1 291 ? -12.598 9.226 -5.739 1.00 92.19 291 TYR A N 1
ATOM 2241 C CA . TYR A 1 291 ? -12.297 7.905 -6.279 1.00 92.19 291 TYR A CA 1
ATOM 2242 C C . TYR A 1 291 ? -13.397 7.419 -7.233 1.00 92.19 291 TYR A C 1
ATOM 2244 O O . TYR A 1 291 ? -14.485 7.992 -7.297 1.00 92.19 291 TYR A O 1
ATOM 2252 N N . LYS A 1 292 ? -13.076 6.416 -8.056 1.00 93.06 292 LYS A N 1
ATOM 2253 C CA . LYS A 1 292 ? -14.084 5.703 -8.853 1.00 93.06 292 LYS A CA 1
ATOM 2254 C C . LYS A 1 292 ? -14.936 4.819 -7.940 1.00 93.06 292 LYS A C 1
ATOM 2256 O O . LYS A 1 292 ? -14.562 4.573 -6.795 1.00 93.06 292 LYS A O 1
ATOM 2261 N N . ASP A 1 293 ? -16.056 4.333 -8.460 1.00 93.88 293 ASP A N 1
ATOM 2262 C CA . ASP A 1 293 ? -16.856 3.340 -7.751 1.00 93.88 293 ASP A CA 1
ATOM 2263 C C . ASP A 1 293 ? -16.071 2.022 -7.657 1.00 93.88 293 ASP A C 1
ATOM 2265 O O . ASP A 1 293 ? -15.666 1.446 -8.670 1.00 93.88 293 ASP A O 1
ATOM 2269 N N . LEU A 1 294 ? -15.823 1.564 -6.429 1.00 93.50 294 LEU A N 1
ATOM 2270 C CA . LEU A 1 294 ? -15.099 0.324 -6.185 1.00 93.50 294 LEU A CA 1
ATOM 2271 C C . LEU A 1 294 ? -15.867 -0.889 -6.730 1.00 93.50 294 LEU A C 1
ATOM 2273 O O . LEU A 1 294 ? -15.238 -1.807 -7.248 1.00 93.50 294 LEU A O 1
ATOM 2277 N N . ASN A 1 295 ? -17.201 -0.878 -6.678 1.00 93.94 295 ASN A N 1
ATOM 2278 C CA . ASN A 1 295 ? -18.026 -1.974 -7.183 1.00 93.94 295 ASN A CA 1
ATOM 2279 C C . ASN A 1 295 ? -17.912 -2.090 -8.702 1.00 93.94 295 ASN A C 1
ATOM 2281 O O . ASN A 1 295 ? -17.751 -3.188 -9.226 1.00 93.94 295 ASN A O 1
ATOM 2285 N N . GLU A 1 296 ? -17.897 -0.958 -9.410 1.00 95.44 296 GLU A N 1
ATOM 2286 C CA . GLU A 1 296 ? -17.638 -0.923 -10.853 1.00 95.44 296 GLU A CA 1
ATOM 2287 C C . GLU A 1 296 ? -16.245 -1.471 -11.188 1.00 95.44 296 GLU A C 1
ATOM 2289 O O . GLU A 1 296 ? -16.084 -2.251 -12.128 1.00 95.44 296 GLU A O 1
ATOM 2294 N N . VAL A 1 297 ? -15.227 -1.116 -10.397 1.00 95.62 297 VAL A N 1
ATOM 2295 C CA . VAL A 1 297 ? -13.877 -1.673 -10.563 1.00 95.62 297 VAL A CA 1
ATOM 2296 C C . VAL A 1 297 ? -13.868 -3.187 -10.346 1.00 95.62 297 VAL A C 1
ATOM 2298 O O . VAL A 1 297 ? -13.183 -3.882 -11.090 1.00 95.62 297 VAL A O 1
ATOM 2301 N N . MET A 1 298 ? -14.621 -3.713 -9.377 1.00 97.19 298 MET A N 1
ATOM 2302 C CA . MET A 1 298 ? -14.732 -5.157 -9.145 1.00 97.19 298 MET A CA 1
ATOM 2303 C C . MET A 1 298 ? -15.471 -5.888 -10.270 1.00 97.19 298 MET A C 1
ATOM 2305 O O . MET A 1 298 ? -14.960 -6.899 -10.744 1.00 97.19 298 MET A O 1
ATOM 2309 N N . MET A 1 299 ? -16.596 -5.351 -10.754 1.00 96.56 299 MET A N 1
ATOM 2310 C CA . MET A 1 299 ? -17.340 -5.933 -11.882 1.00 96.56 299 MET A CA 1
ATOM 2311 C C . MET A 1 299 ? -16.478 -6.026 -13.152 1.00 96.56 299 MET A C 1
ATOM 2313 O O . MET A 1 299 ? -16.507 -7.020 -13.870 1.00 96.56 299 MET A O 1
ATOM 2317 N N . ASN A 1 300 ? -15.638 -5.019 -13.406 1.00 96.81 300 ASN A N 1
ATOM 2318 C CA . ASN A 1 300 ? -14.763 -4.976 -14.583 1.00 96.81 300 ASN A CA 1
ATOM 2319 C C . ASN A 1 300 ? -13.566 -5.948 -14.543 1.00 96.81 300 ASN A C 1
ATOM 2321 O O . ASN A 1 300 ? -12.786 -5.971 -15.493 1.00 96.81 300 ASN A O 1
ATOM 2325 N N . GLN A 1 301 ? -13.372 -6.698 -13.457 1.00 96.81 301 GLN A N 1
ATOM 2326 C CA . GLN A 1 301 ? -12.253 -7.638 -13.295 1.00 96.81 301 GLN A CA 1
ATOM 2327 C C . GLN A 1 301 ? -12.701 -8.995 -12.737 1.00 96.81 301 GLN A C 1
ATOM 2329 O O . GLN A 1 301 ? -11.900 -9.722 -12.139 1.00 96.81 301 GLN A O 1
ATOM 2334 N N . GLU A 1 302 ? -13.980 -9.341 -12.906 1.00 97.31 302 GLU A N 1
ATOM 2335 C CA . GLU A 1 302 ? -14.536 -10.629 -12.481 1.00 97.31 302 GLU A CA 1
ATOM 2336 C C . GLU A 1 302 ? -13.826 -11.819 -13.135 1.00 97.31 302 GLU A C 1
ATOM 2338 O O . GLU A 1 302 ? -13.819 -12.909 -12.579 1.00 97.31 302 GLU A O 1
ATOM 2343 N N . ASP A 1 303 ? -13.195 -11.651 -14.292 1.00 97.44 303 ASP A N 1
ATOM 2344 C CA . ASP A 1 303 ? -12.355 -12.658 -14.942 1.00 97.44 303 ASP A CA 1
ATOM 2345 C C . ASP A 1 303 ? -10.967 -12.809 -14.288 1.00 97.44 303 ASP A C 1
ATOM 2347 O O . ASP A 1 303 ? -10.355 -13.875 -14.378 1.00 97.44 303 ASP A O 1
ATOM 2351 N N . LEU A 1 304 ? -10.490 -11.795 -13.557 1.00 98.12 304 LEU A N 1
ATOM 2352 C CA . LEU A 1 304 ? -9.151 -11.759 -12.954 1.00 98.12 304 LEU A CA 1
ATOM 2353 C C . LEU A 1 304 ? -9.131 -12.233 -11.496 1.00 98.12 304 LEU A C 1
ATOM 2355 O O . LEU A 1 304 ? -8.154 -12.850 -11.055 1.00 98.12 304 LEU A O 1
ATOM 2359 N N . VAL A 1 305 ? -10.192 -11.950 -10.737 1.00 98.31 305 VAL A N 1
ATOM 2360 C CA . VAL A 1 305 ? -10.290 -12.263 -9.303 1.00 98.31 305 VAL A CA 1
ATOM 2361 C C . VAL A 1 305 ? -11.687 -12.736 -8.905 1.00 98.31 305 VAL A C 1
ATOM 2363 O O . VAL A 1 305 ? -12.681 -12.437 -9.558 1.00 98.31 305 VAL A O 1
ATOM 2366 N N . GLU A 1 306 ? -11.768 -13.487 -7.811 1.00 98.12 306 GLU A N 1
ATOM 2367 C CA . GLU A 1 306 ? -13.009 -13.717 -7.063 1.00 98.12 306 GLU A CA 1
ATOM 2368 C C . GLU A 1 306 ? -13.003 -12.898 -5.766 1.00 98.12 306 GLU A C 1
ATOM 2370 O O . GLU A 1 306 ? -11.947 -12.700 -5.157 1.00 98.12 306 GLU A O 1
ATOM 2375 N N . VAL A 1 307 ? -14.172 -12.415 -5.343 1.00 97.88 307 VAL A N 1
ATOM 2376 C CA . VAL A 1 307 ? -14.346 -11.774 -4.033 1.00 97.88 307 VAL A CA 1
ATOM 2377 C C . VAL A 1 307 ? -14.454 -12.862 -2.971 1.00 97.88 307 VAL A C 1
ATOM 2379 O O . VAL A 1 307 ? -15.251 -13.786 -3.111 1.00 97.88 307 VAL A O 1
ATOM 2382 N N . VAL A 1 308 ? -13.638 -12.748 -1.924 1.00 97.69 308 VAL A N 1
ATOM 2383 C CA . VAL A 1 308 ? -13.656 -13.644 -0.759 1.00 97.69 308 VAL A CA 1
ATOM 2384 C C . VAL A 1 308 ? -14.386 -12.986 0.407 1.00 97.69 308 VAL A C 1
ATOM 2386 O O . VAL A 1 308 ? -15.206 -13.646 1.025 1.00 97.69 308 VAL A O 1
ATOM 2389 N N . HIS A 1 309 ? -14.111 -11.702 0.670 1.00 97.62 309 HIS A N 1
ATOM 2390 C CA . HIS A 1 309 ? -14.783 -10.916 1.711 1.00 97.62 309 HIS A CA 1
ATOM 2391 C C . HIS A 1 309 ? -15.017 -9.478 1.248 1.00 97.62 309 HIS A C 1
ATOM 2393 O O . HIS A 1 309 ? -14.152 -8.888 0.585 1.00 97.62 309 HIS A O 1
ATOM 2399 N N . GLU A 1 310 ? -16.143 -8.900 1.659 1.00 97.44 310 GLU A N 1
ATOM 2400 C CA . GLU A 1 310 ? -16.419 -7.464 1.553 1.00 97.44 310 GLU A CA 1
ATOM 2401 C C . GLU A 1 310 ? -16.169 -6.816 2.915 1.00 97.44 310 GLU A C 1
ATOM 2403 O O . GLU A 1 310 ? -16.796 -7.173 3.906 1.00 97.44 310 GLU A O 1
ATOM 2408 N N . LEU A 1 311 ? -15.255 -5.849 2.976 1.00 97.62 311 LEU A N 1
ATOM 2409 C CA . LEU A 1 311 ? -14.846 -5.206 4.219 1.00 97.62 311 LEU A CA 1
ATOM 2410 C C . LEU A 1 311 ? -15.397 -3.790 4.317 1.00 97.62 311 LEU A C 1
ATOM 2412 O O . LEU A 1 311 ? -15.155 -2.961 3.437 1.00 97.62 311 LEU A O 1
ATOM 2416 N N . LYS A 1 312 ? -16.037 -3.472 5.441 1.00 96.81 312 LYS A N 1
ATOM 2417 C CA . LYS A 1 312 ? -16.574 -2.139 5.739 1.00 96.81 312 LYS A CA 1
ATOM 2418 C C . LYS A 1 312 ? -15.801 -1.483 6.883 1.00 96.81 312 LYS A C 1
ATOM 2420 O O . LYS A 1 312 ? -15.520 -2.145 7.884 1.00 96.81 312 LYS A O 1
ATOM 2425 N N . PRO A 1 313 ? -15.431 -0.198 6.765 1.00 96.94 313 PRO A N 1
ATOM 2426 C CA . PRO A 1 313 ? -14.622 0.473 7.772 1.00 96.94 313 PRO A CA 1
ATOM 2427 C C . PRO A 1 313 ? -15.460 0.817 9.012 1.00 96.94 313 PRO A C 1
ATOM 2429 O O . PRO A 1 313 ? -16.608 1.238 8.908 1.00 96.94 313 PRO A O 1
ATOM 2432 N N . LEU A 1 314 ? -14.862 0.665 10.192 1.00 97.56 314 LEU A N 1
ATOM 2433 C CA . LEU A 1 314 ? -15.350 1.197 11.476 1.00 97.56 314 LEU A CA 1
ATOM 2434 C C . LEU A 1 314 ? -14.494 2.364 11.952 1.00 97.56 314 LEU A C 1
ATOM 2436 O O . LEU A 1 314 ? -14.957 3.236 12.681 1.00 97.56 314 LEU A O 1
ATOM 2440 N N . MET A 1 315 ? -13.222 2.359 11.568 1.00 97.75 315 MET A N 1
ATOM 2441 C CA . MET A 1 315 ? -12.260 3.382 11.929 1.00 97.75 315 MET A CA 1
ATOM 2442 C C . MET A 1 315 ? -11.295 3.585 10.769 1.00 97.75 315 MET A C 1
ATOM 2444 O O . MET A 1 315 ? -10.781 2.602 10.237 1.00 97.75 315 MET A O 1
ATOM 2448 N N . ASN A 1 316 ? -11.007 4.839 10.430 1.00 97.44 316 ASN A N 1
ATOM 2449 C CA . ASN A 1 316 ? -10.004 5.223 9.446 1.00 97.44 316 ASN A CA 1
ATOM 2450 C C . ASN A 1 316 ? -9.035 6.240 10.061 1.00 97.44 316 ASN A C 1
ATOM 2452 O O . ASN A 1 316 ? -9.430 7.318 10.496 1.00 97.44 316 ASN A O 1
ATOM 2456 N N . MET A 1 317 ? -7.749 5.903 10.058 1.00 96.38 317 MET A N 1
ATOM 2457 C CA . MET A 1 317 ? -6.659 6.821 10.369 1.00 96.38 317 MET A CA 1
ATOM 2458 C C . MET A 1 317 ? -5.926 7.163 9.075 1.00 96.38 317 MET A C 1
ATOM 2460 O O . MET A 1 317 ? -5.255 6.317 8.473 1.00 96.38 317 MET A O 1
ATOM 2464 N N . LYS A 1 318 ? -6.031 8.424 8.656 1.00 93.75 318 LYS A N 1
ATOM 2465 C CA . LYS A 1 318 ? -5.441 8.901 7.409 1.00 93.75 318 LYS A CA 1
ATOM 2466 C C . LYS A 1 318 ? -4.040 9.460 7.605 1.00 93.75 318 LYS A C 1
ATOM 2468 O O . LYS A 1 318 ? -3.739 10.120 8.593 1.00 93.75 318 LYS A O 1
ATOM 2473 N N . GLY A 1 319 ? -3.195 9.243 6.606 1.00 88.81 319 GLY A N 1
ATOM 2474 C CA . GLY A 1 319 ? -1.906 9.896 6.513 1.00 88.81 319 GLY A CA 1
ATOM 2475 C C . GLY A 1 319 ? -1.998 11.339 6.013 1.00 88.81 319 GLY A C 1
ATOM 2476 O O . GLY A 1 319 ? -2.308 11.552 4.837 1.00 88.81 319 GLY A O 1
ATOM 2477 N N . TYR A 1 320 ? -1.656 12.313 6.854 1.00 85.62 320 TYR A N 1
ATOM 2478 C CA . TYR A 1 320 ? -1.510 13.727 6.488 1.00 85.62 320 TYR A CA 1
ATOM 2479 C C . TYR A 1 320 ? -0.284 14.359 7.156 1.00 85.62 320 TYR A C 1
ATOM 2481 O O . TYR A 1 320 ? 0.160 13.832 8.205 1.00 85.62 320 TYR A O 1
#

Nearest PDB structures (foldseek):
  8dcb-assembly2_B  TM=8.223E-01  e=4.157E-20  Pyrococcus horikoshii OT3
  2epg-assembly1_A  TM=6.669E-01  e=1.310E-14  Thermus thermophilus HB8
  2epg-assembly2_B  TM=6.576E-01  e=1.310E-14  Thermus thermophilus HB8
  8btt-assembly1_A  TM=7.059E-01  e=8.566E-14  Homo sapiens
  8btt-assembly2_B  TM=7.009E-01  e=1.883E-13  Homo sapiens

Mean predicted aligned error: 3.7 Å

Solvent-accessible surface area (backbone atoms only — not comparable to full-atom values): 16987 Å² total; per-residue (Å²): 62,29,71,97,43,39,53,93,76,56,51,69,70,54,45,51,51,49,51,54,51,45,61,73,73,38,36,30,25,89,55,48,50,95,64,60,49,73,66,39,51,51,50,52,50,49,49,51,65,77,43,57,45,45,74,67,58,53,69,70,59,47,73,65,58,40,14,35,51,26,41,46,22,42,70,93,17,36,39,34,39,27,25,33,88,83,32,42,27,34,82,47,73,40,67,59,38,65,66,60,42,53,54,52,49,53,52,51,48,53,50,12,17,67,76,61,73,40,43,65,93,71,64,35,55,61,59,65,92,39,71,71,25,48,50,47,52,35,35,49,50,33,25,52,52,49,13,48,53,17,49,50,47,39,48,52,54,50,45,49,54,49,23,77,75,67,77,43,58,62,46,72,91,59,67,73,81,81,69,34,72,54,73,47,80,39,87,33,45,46,69,39,88,87,78,67,44,81,44,77,50,79,42,76,48,74,31,74,67,20,23,69,12,40,63,75,36,64,35,66,35,43,46,39,80,54,71,20,33,34,36,28,30,12,57,32,33,49,83,54,60,20,34,40,66,36,42,32,52,74,68,38,55,52,72,54,18,54,71,70,52,49,68,68,58,49,51,61,60,34,63,85,39,42,57,66,71,88,47,36,86,79,47,30,42,52,35,50,83,18,35,40,61,45,66,60,52,49,65,77,36,56,78,28,34,44,82,75,41,56,32,43,58,46,26,38,48,73,16,85

Sequence (320 aa):
QVPGLTRLGLSETFLVKLHGQLVQIIPTGFNSHEKASPEMRGAMKRLLEEHNPTAHARGVIGERHVRQIGTLGGGNHFIELLYDEEESIWLMLHSGSRNIGNVTAQYYDGLAARQTGTSKENLAHLAIASEAGQDYLRDMHFCQAYAMENRKFMMNSFVGAVRDLTGKVPDWGTLVNIHHNYCECEDCTYRDPESGRIVRDKLWITRKGATSARKGQLGIIPGSMGTGSYITRGKGESMAWSSCSHGAGRKLSRNAAKRVVGVGELNEMMEGIVWDSNAAKLVRDEAPMAYKDLNEVMMNQEDLVEVVHELKPLMNMKGY

Foldseek 3Di:
DWPPDFPVNDDPVNQQQLLVLLPVQAAFALDFAPAQDPVLVVLVVCLCVVLVADPVLVVVDDRRLSRLQQHQHADQWWWFWKAWPVRDTDTDTDHFLYCSVVVLVVVLQVVLCVVVVHHVVVPRDDDCPDPSNVNSQSSQVSRRSSGVRSVVNNVVSSQVSCCVSPVIGDDCVPDADWDQFGWDWDFAWEQDPPPRDIDTDTDTDGGHQKTAQQAQHWAKAEEFQQQFIFTKHWNRPRHCNRMAGNYQAFPADLVRQLVPQDLVNQCVSQPQAAEPSVCSSVCSSRGNNRGHPRVVSCVVCVVTIDTPITIGGNYMYHHD

Organism: Perkinsus olseni (NCBI:txid32597)

=== Feature glossary ===
Legend for the data blocks above and below:

— What the protein is —

Sequence gives the chain of amino acids in standard one-letter code (A=alanine, C=cysteine, …, Y=tyrosine), read N→C. It is the only feature that is directly encoded by the gene; all structural features are derived from the folded form of this sequence.

The annotation block draws on four external resources. InterPro: which protein families and domains the sequence belongs to. GO: standardized terms for what the protein does, what process it participates in, and where in the cell it acts. CATH: which structural fold it has in the CATH hierarchy. Organism: the species of origin.

— Where its atoms are —

Atomic coordinates in PDBx/mmCIF format — the same representation the Protein Data Bank distributes. Each line of the _atom_site loop places one backbone atom in Cartesian space (units: ångströms, origin: arbitrary).

Six rendered views show the 3D structure from the faces of a cube — i.e. along ±x, ±y, ±z. Rendering representation is drawn randomly per protein from cartoon (secondary-structure ribbons), sticks (backbone bonds), or molecular surface; coloring is either N→C rainbow (blue at the N-terminus through red at the C-terminus) or one color per chain.

— Local backbone conformation —

DSSP 8-state secondary structure assigns each residue one of H (α-helix), G (3₁₀-helix), I (π-helix), E (extended β-strand), B (isolated β-bridge), T (hydrogen-bonded turn), S (bend), or '-' (coil). The assignment is computed from backbone hydrogen-bond geometry via the Kabsch–Sander algorithm.

P-SEA three-state annotation labels each residue as helix, strand, or coil based purely on the geometry of the Cα trace. It serves as a fallback when the full backbone (and thus DSSP) is unavailable.

φ (phi) and ψ (psi) are the two rotatable backbone dihedrals per residue: φ is the C(i-1)–N–Cα–C torsion, ψ is the N–Cα–C–N(i+1) torsion, both in degrees on (−180°, 180°]. α-helical residues cluster near (−60°, −45°); β-strand residues near (−120°, +130°). A Ramachandran plot is simply a scatter of (φ, ψ) for every residue.

— Global shape and packing —

Radius of gyration (Rg) is the root-mean-square distance of Cα atoms from their centroid — a single number for overall size and compactness. A globular domain of N residues has Rg ≈ 2.2·N^0.38 Å; an extended or disordered chain has a much larger Rg. The Cα contact count is the number of residue pairs whose Cα atoms are within 8 Å and are more than four positions apart in sequence — a standard proxy for tertiary packing density. The bounding box is the smallest axis-aligned box enclosing all Cα atoms.

Accessible surface area quantifies burial. A residue with SASA near zero is packed into the hydrophobic core; one with SASA >100 Å² sits on the surface. Computed here via the Shrake–Rupley numerical algorithm with a 1.4 Å probe.

The contact map is a binary N×N matrix image: pixel (i, j) is dark where Cα_i and Cα_j are within 8 Å and |i−j|>4. Because the |i−j|>4 filter removes local helical contacts, off-diagonal stripes parallel to the main diagonal indicate parallel β-sheets; stripes perpendicular to it indicate antiparallel β-sheets. The Ramachandran plot scatters every residue's (φ, ψ) pair against the sterically allowed regions. The PAE heatmap renders the predicted-aligned-error matrix.

— Structural neighborhood —

A 3Di character summarizes, for each residue, the relative orientation of the Cα frame of its nearest spatial neighbor. Because it encodes fold topology rather than chemistry, 3Di alignments detect remote structural similarity that sequence alignment misses.

Structural nearest neighbors (via Foldseek easy-search vs the PDB). Reported per hit: target PDB id, E-value, and alignment TM-score. A TM-score above ~0.5 is the conventional threshold for 'same fold'.

— Confidence and disorder —

For AlphaFold models, the B-factor field carries pLDDT — the model's own estimate of local accuracy on a 0–100 scale. Regions with pLDDT<50 should be treated as essentially unmodeled; they often correspond to intrinsically disordered segments.

B-factor (Debye–Waller factor) reflects atomic displacement in the crystal lattice. It is an experimental observable (units Å²), not a prediction; low values mean the atom is pinned down, high values mean it moves or is heterogeneous across the crystal.

Predicted Aligned Error (PAE) is an AlphaFold confidence matrix: entry (i, j) is the expected error in the position of residue j, in ångströms, when the prediction is superimposed on the true structure at residue i. Low PAE within a block of residues means that block is internally rigid and well-predicted; high PAE between two blocks means their relative placement is uncertain even if each block individually is confident.